Protein AF-A0A8T6SP39-F1 (afdb_monomer)

Radius of gyration: 23.3 Å; Cα contacts (8 Å, |Δi|>4): 227; chains: 1; bounding box: 48×39×62 Å

Mean predicted aligned error: 9.41 Å

Secondary structure (DSSP, 8-state):
---------TTSHHHHHHH-GGGTTS------TTTTBTTTSSB-HHHHHHHHHHHTT-HHHHHHHTS------TT-SS-HHHHHHT---HHHHSS--PPPPTT----S--EEEEEE---SSS-EEEEEEEEETTEEEEEEEEEEPTT--HHHHHHHHHHHHHHHT--SEEEEE-TT-HHHHHHT--

pLDDT: mean 87.12, std 9.25, range [45.38, 98.0]

Structure (mmCIF, N/CA/C/O backbone):
data_AF-A0A8T6SP39-F1
#
_entry.id   AF-A0A8T6SP39-F1
#
loop_
_atom_site.group_PDB
_atom_site.id
_atom_site.type_symbol
_atom_site.label_atom_id
_atom_site.label_alt_id
_atom_site.label_comp_id
_atom_site.label_asym_id
_atom_site.label_entity_id
_atom_site.label_seq_id
_atom_site.pdbx_PDB_ins_code
_atom_site.Cartn_x
_atom_site.Cartn_y
_atom_site.Cartn_z
_atom_site.occupancy
_atom_site.B_iso_or_equiv
_atom_site.auth_seq_id
_atom_site.auth_comp_id
_atom_site.auth_asym_id
_atom_site.auth_atom_id
_atom_site.pdbx_PDB_model_num
ATOM 1 N N . MET A 1 1 ? 1.243 -8.652 -35.398 1.00 71.31 1 MET A N 1
ATOM 2 C CA . MET A 1 1 ? 0.987 -8.065 -34.065 1.00 71.31 1 MET A CA 1
ATOM 3 C C . MET A 1 1 ? 2.328 -7.631 -33.500 1.00 71.31 1 MET A C 1
ATOM 5 O O . MET A 1 1 ? 3.263 -8.408 -33.615 1.00 71.31 1 MET A O 1
ATOM 9 N N . LEU A 1 2 ? 2.443 -6.413 -32.968 1.00 80.94 2 LEU A N 1
ATOM 10 C CA . LEU A 1 2 ? 3.662 -5.923 -32.317 1.00 80.94 2 LEU A CA 1
ATOM 11 C C . LEU A 1 2 ? 3.377 -5.795 -30.822 1.00 80.94 2 LEU A C 1
ATOM 13 O O . LEU A 1 2 ? 2.344 -5.242 -30.449 1.00 80.94 2 LEU A O 1
ATOM 17 N N . ILE A 1 3 ? 4.259 -6.346 -29.991 1.00 81.69 3 ILE A N 1
ATOM 18 C CA . ILE A 1 3 ? 4.124 -6.346 -28.533 1.00 81.69 3 ILE A CA 1
ATOM 19 C C . ILE A 1 3 ? 5.366 -5.670 -27.959 1.00 81.69 3 ILE A C 1
ATOM 21 O O . ILE A 1 3 ? 6.484 -6.050 -28.296 1.00 81.69 3 ILE A O 1
ATOM 25 N N . SER A 1 4 ? 5.165 -4.673 -27.102 1.00 84.06 4 SER A N 1
ATOM 26 C CA . SER A 1 4 ? 6.228 -3.976 -26.380 1.00 84.06 4 SER A CA 1
ATOM 27 C C . SER A 1 4 ? 5.827 -3.874 -24.913 1.00 84.06 4 SER A C 1
ATOM 29 O O . SER A 1 4 ? 4.683 -3.539 -24.608 1.00 84.06 4 SER A O 1
ATOM 31 N N . SER A 1 5 ? 6.744 -4.226 -24.019 1.00 79.19 5 SER A N 1
ATOM 32 C CA . SER A 1 5 ? 6.564 -4.169 -22.570 1.00 79.19 5 SER A CA 1
ATOM 33 C C . SER A 1 5 ? 7.928 -4.031 -21.913 1.00 79.19 5 SER A C 1
ATOM 35 O O . SER A 1 5 ? 8.916 -4.553 -22.432 1.00 79.19 5 SER A O 1
ATOM 37 N N . THR A 1 6 ? 7.979 -3.392 -20.749 1.00 75.69 6 THR A N 1
ATOM 38 C CA . THR A 1 6 ? 9.095 -3.596 -19.826 1.00 75.69 6 THR A CA 1
ATOM 39 C C . THR A 1 6 ? 8.926 -4.958 -19.140 1.00 75.69 6 THR A C 1
ATOM 41 O O . THR A 1 6 ? 7.789 -5.402 -18.923 1.00 75.69 6 THR A O 1
ATOM 44 N N . PRO A 1 7 ? 10.020 -5.682 -18.849 1.00 79.44 7 PRO A N 1
ATOM 45 C CA . PRO A 1 7 ? 9.958 -6.896 -18.046 1.00 79.44 7 PRO A CA 1
ATOM 46 C C . PRO A 1 7 ? 9.339 -6.590 -16.688 1.00 79.44 7 PRO A C 1
ATOM 48 O O . PRO A 1 7 ? 9.772 -5.666 -16.010 1.00 79.44 7 PRO A O 1
ATOM 51 N N . TRP A 1 8 ? 8.326 -7.353 -16.290 1.00 70.75 8 TRP A N 1
ATOM 52 C CA . TRP A 1 8 ? 7.623 -7.116 -15.031 1.00 70.75 8 TRP A CA 1
ATOM 53 C C . TRP A 1 8 ? 7.729 -8.337 -14.121 1.00 70.75 8 TRP A C 1
ATOM 55 O O . TRP A 1 8 ? 8.525 -8.344 -13.191 1.00 70.75 8 TRP A O 1
ATOM 65 N N . ASN A 1 9 ? 7.029 -9.415 -14.464 1.00 73.12 9 ASN A N 1
ATOM 66 C CA . ASN A 1 9 ? 7.041 -10.684 -13.745 1.00 73.12 9 ASN A CA 1
ATOM 67 C C . ASN A 1 9 ? 7.289 -11.863 -14.698 1.00 73.12 9 ASN A C 1
ATOM 69 O O . ASN A 1 9 ? 7.038 -11.788 -15.911 1.00 73.12 9 ASN A O 1
ATOM 73 N N . THR A 1 10 ? 7.802 -12.961 -14.144 1.00 80.81 10 THR A N 1
ATOM 74 C CA . THR A 1 10 ? 8.149 -14.172 -14.908 1.00 80.81 10 THR A CA 1
ATOM 75 C C . THR A 1 10 ? 6.933 -15.043 -15.250 1.00 80.81 10 THR A C 1
ATOM 77 O O . THR A 1 10 ? 6.991 -15.885 -16.143 1.00 80.81 10 THR A O 1
ATOM 80 N N . ASP A 1 11 ? 5.784 -14.804 -14.617 1.00 75.56 11 ASP A N 1
ATOM 81 C CA . ASP A 1 11 ? 4.512 -15.468 -14.916 1.00 75.56 11 ASP A CA 1
ATOM 82 C C . ASP A 1 11 ? 3.675 -14.752 -15.998 1.00 75.56 11 ASP A C 1
ATOM 84 O O . ASP A 1 11 ? 2.590 -15.224 -16.354 1.00 75.56 11 ASP A O 1
ATOM 88 N N . SER A 1 12 ? 4.182 -13.661 -16.591 1.00 81.81 12 SER A N 1
ATOM 89 C CA . SER A 1 12 ? 3.523 -12.973 -17.712 1.00 81.81 12 SER A CA 1
ATOM 90 C C . SER A 1 12 ? 3.579 -13.743 -19.034 1.00 81.81 12 SER A C 1
ATOM 92 O O . SER A 1 12 ? 4.518 -14.477 -19.344 1.00 81.81 12 SER A O 1
ATOM 94 N N . VAL A 1 13 ? 2.595 -13.472 -19.899 1.00 85.06 13 VAL A N 1
ATOM 95 C CA . VAL A 1 13 ? 2.634 -13.891 -21.311 1.00 85.06 13 VAL A CA 1
ATOM 96 C C . VAL A 1 13 ? 3.859 -13.305 -22.022 1.00 85.06 13 VAL A C 1
ATOM 98 O O . VAL A 1 13 ? 4.471 -13.991 -22.831 1.00 85.06 13 VAL A O 1
ATOM 101 N N . PHE A 1 14 ? 4.267 -12.077 -21.689 1.00 86.56 14 PHE A N 1
ATOM 102 C CA . PHE A 1 14 ? 5.445 -11.443 -22.287 1.00 86.56 14 PHE A CA 1
ATOM 103 C C . PHE A 1 14 ? 6.743 -12.200 -21.961 1.00 86.56 14 PHE A C 1
ATOM 105 O O . PHE A 1 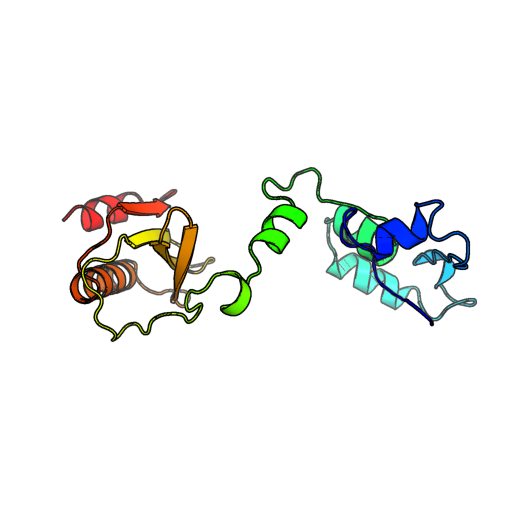14 ? 7.549 -12.439 -22.859 1.00 86.56 14 PHE A O 1
ATOM 112 N N . TYR A 1 15 ? 6.907 -12.669 -20.716 1.00 86.69 15 TYR A N 1
ATOM 113 C CA . TYR A 1 15 ? 8.017 -13.553 -20.346 1.00 86.69 15 TYR A CA 1
ATOM 114 C C . TYR A 1 15 ? 8.008 -14.847 -21.165 1.00 86.69 15 TYR A C 1
ATOM 116 O O . TYR A 1 15 ? 9.038 -15.230 -21.724 1.00 86.69 15 TYR A O 1
ATOM 124 N N . LYS A 1 16 ? 6.840 -15.493 -21.293 1.00 88.88 16 LYS A N 1
ATOM 125 C CA . LYS A 1 16 ? 6.689 -16.727 -22.080 1.00 88.88 16 LYS A CA 1
ATOM 126 C C . LYS A 1 16 ? 7.030 -16.520 -23.553 1.00 88.88 16 LYS A C 1
ATOM 128 O O . LYS A 1 16 ? 7.735 -17.351 -24.110 1.00 88.88 16 LYS A O 1
ATOM 133 N N . ILE A 1 17 ? 6.602 -15.413 -24.159 1.00 88.69 17 ILE A N 1
ATOM 134 C CA . ILE A 1 17 ? 6.934 -15.082 -25.553 1.00 88.69 17 ILE A CA 1
ATOM 135 C C . ILE A 1 17 ? 8.453 -15.022 -25.758 1.00 88.69 17 ILE A C 1
ATOM 137 O O . ILE A 1 17 ? 8.949 -15.499 -26.775 1.00 88.69 17 ILE A O 1
ATOM 141 N N . PHE A 1 18 ? 9.197 -14.477 -24.793 1.00 87.50 18 PHE A N 1
ATOM 142 C CA . PHE A 1 18 ? 10.653 -14.355 -24.891 1.00 87.50 18 PHE A CA 1
ATOM 143 C C . PHE A 1 18 ? 11.424 -15.650 -24.612 1.00 87.50 18 PHE A C 1
ATOM 145 O O . PHE A 1 18 ? 12.496 -15.837 -25.189 1.00 87.50 18 PHE A O 1
ATOM 152 N N . HIS A 1 19 ? 10.902 -16.543 -23.766 1.00 87.81 19 HIS A N 1
ATOM 153 C CA . HIS A 1 19 ? 11.677 -17.675 -23.235 1.00 87.81 19 HIS A CA 1
ATOM 154 C C . HIS A 1 19 ? 11.144 -19.062 -23.607 1.00 87.81 19 HIS A C 1
ATOM 156 O O . HIS A 1 19 ? 11.900 -20.026 -23.552 1.00 87.81 19 HIS A O 1
ATOM 162 N N . SER A 1 20 ? 9.873 -19.193 -23.989 1.00 90.69 20 SER A N 1
ATOM 163 C CA . SER A 1 20 ? 9.268 -20.486 -24.328 1.00 90.69 20 SER A CA 1
ATOM 164 C C . SER A 1 20 ? 9.480 -20.845 -25.802 1.00 90.69 20 SER A C 1
ATOM 166 O O . SER A 1 20 ? 9.488 -19.976 -26.679 1.00 90.69 20 SER A O 1
ATOM 168 N N . GLU A 1 21 ? 9.612 -22.139 -26.092 1.00 90.25 21 GLU A N 1
ATOM 169 C CA . GLU A 1 21 ? 9.662 -22.675 -27.462 1.00 90.25 21 GLU A CA 1
ATOM 170 C C . GLU A 1 21 ? 8.309 -22.570 -28.187 1.00 90.25 21 GLU A C 1
ATOM 172 O O . GLU A 1 21 ? 8.261 -22.517 -29.416 1.00 90.25 21 GLU A O 1
ATOM 177 N N . GLU A 1 22 ? 7.213 -22.454 -27.431 1.00 91.81 22 GLU A N 1
ATOM 178 C CA . GLU A 1 22 ? 5.847 -22.311 -27.956 1.00 91.81 22 GLU A CA 1
ATOM 179 C C . GLU A 1 22 ? 5.639 -21.025 -28.777 1.00 91.81 22 GLU A C 1
ATOM 181 O O . GLU A 1 22 ? 4.683 -20.943 -29.539 1.00 91.81 22 GLU A O 1
ATOM 186 N N . PHE A 1 23 ? 6.528 -20.035 -28.632 1.00 89.81 23 PHE A N 1
ATOM 187 C CA . PHE A 1 23 ? 6.450 -18.720 -29.284 1.00 89.81 23 PHE A CA 1
ATOM 188 C C . PHE A 1 23 ? 7.648 -18.463 -30.210 1.00 89.81 23 PHE A C 1
ATOM 190 O O . PHE A 1 23 ? 8.219 -17.368 -30.234 1.00 89.81 23 PHE A O 1
ATOM 197 N N . THR A 1 24 ? 8.133 -19.494 -30.899 1.00 90.56 24 THR A N 1
ATOM 198 C CA . THR A 1 24 ? 9.267 -19.392 -31.843 1.00 90.56 24 THR A CA 1
ATOM 199 C C . THR A 1 24 ? 8.912 -18.668 -33.143 1.00 90.56 24 THR A C 1
ATOM 201 O O . THR A 1 24 ? 9.801 -18.224 -33.865 1.00 90.56 24 THR A O 1
ATOM 204 N N . ASP A 1 25 ? 7.622 -18.490 -33.417 1.00 92.62 25 ASP A N 1
ATOM 205 C CA . ASP A 1 25 ? 7.078 -17.669 -34.498 1.00 92.62 25 ASP A CA 1
ATOM 206 C C . ASP A 1 25 ? 7.232 -16.156 -34.248 1.00 92.62 25 ASP A C 1
ATOM 208 O O . ASP A 1 25 ? 7.164 -15.361 -35.188 1.00 92.62 25 ASP A O 1
ATOM 212 N N . PHE A 1 26 ? 7.492 -15.741 -33.003 1.00 90.00 26 PHE A N 1
ATOM 213 C CA . PHE A 1 26 ? 7.792 -14.352 -32.666 1.00 90.00 26 PHE A CA 1
ATOM 214 C C . PHE A 1 26 ? 9.276 -14.032 -32.862 1.00 90.00 26 PHE A C 1
ATOM 216 O O . PHE A 1 26 ? 10.154 -14.649 -32.258 1.00 90.00 26 PHE A O 1
ATOM 223 N N . ALA A 1 27 ? 9.556 -12.969 -33.617 1.00 89.88 27 ALA A N 1
ATOM 224 C CA . ALA A 1 27 ? 10.850 -12.303 -33.546 1.00 89.88 27 ALA A CA 1
ATOM 225 C C . ALA A 1 27 ? 10.981 -11.594 -32.188 1.00 89.88 27 ALA A C 1
ATOM 227 O O . ALA A 1 27 ? 10.106 -10.822 -31.791 1.00 89.88 27 ALA A O 1
ATOM 228 N N . ARG A 1 28 ? 12.078 -11.857 -31.478 1.00 90.12 28 ARG A N 1
ATOM 229 C CA . ARG A 1 28 ? 12.351 -11.323 -30.137 1.00 90.12 28 ARG A CA 1
ATOM 230 C C . ARG A 1 28 ? 13.443 -10.267 -30.244 1.00 90.12 28 ARG A C 1
ATOM 232 O O . ARG A 1 28 ? 14.464 -10.503 -30.882 1.00 90.12 28 ARG A O 1
ATOM 239 N N . SER A 1 29 ? 13.229 -9.111 -29.629 1.00 89.06 29 SER A N 1
ATOM 240 C CA . SER A 1 29 ? 14.213 -8.030 -29.581 1.00 89.06 29 SER A CA 1
ATOM 241 C C . SER A 1 29 ? 14.285 -7.486 -28.166 1.00 89.06 29 SER A C 1
ATOM 243 O O . SER A 1 29 ? 13.278 -7.064 -27.604 1.00 89.06 29 SER A O 1
ATOM 245 N N . HIS A 1 30 ? 15.479 -7.532 -27.593 1.00 89.62 30 HIS A N 1
ATOM 246 C CA . HIS A 1 30 ? 15.795 -6.961 -26.295 1.00 89.62 30 HIS A CA 1
ATOM 247 C C . HIS A 1 30 ? 16.665 -5.735 -26.551 1.00 89.62 30 HIS A C 1
ATOM 249 O O . HIS A 1 30 ? 17.689 -5.859 -27.212 1.00 89.62 30 HIS A O 1
ATOM 255 N N . VAL A 1 31 ? 16.197 -4.560 -26.125 1.00 89.75 31 VAL A N 1
ATOM 256 C CA . VAL A 1 31 ? 16.890 -3.285 -26.339 1.00 89.75 31 VAL A CA 1
ATOM 257 C C . VAL A 1 31 ?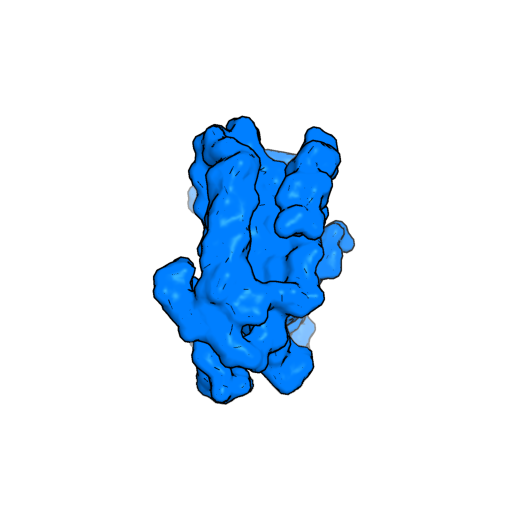 17.098 -2.631 -24.986 1.00 89.75 31 VAL A C 1
ATOM 259 O O . VAL A 1 31 ? 16.142 -2.277 -24.297 1.00 89.75 31 VAL A O 1
ATOM 262 N N . THR A 1 32 ? 18.359 -2.474 -24.616 1.00 93.31 32 THR A N 1
ATOM 263 C CA . THR A 1 32 ? 18.781 -1.847 -23.364 1.00 93.31 32 THR A CA 1
ATOM 264 C C . THR A 1 32 ? 18.961 -0.337 -23.524 1.00 93.31 32 THR A C 1
ATOM 266 O O . THR A 1 32 ? 18.988 0.220 -24.631 1.00 93.31 32 THR A O 1
ATOM 269 N N . TRP A 1 33 ? 19.186 0.352 -22.404 1.00 92.25 33 TRP A N 1
ATOM 270 C CA . TRP A 1 33 ? 19.559 1.765 -22.413 1.00 92.25 33 TRP A CA 1
ATOM 271 C C . TRP A 1 33 ? 20.828 2.042 -23.232 1.00 92.25 33 TRP A C 1
ATOM 273 O O . TRP A 1 33 ? 20.924 3.113 -23.822 1.00 92.25 33 TRP A O 1
ATOM 283 N N . ARG A 1 34 ? 21.782 1.095 -23.307 1.00 94.00 34 ARG A N 1
ATOM 284 C CA . ARG A 1 34 ? 23.043 1.264 -24.058 1.00 94.00 34 ARG A CA 1
ATOM 285 C C . ARG A 1 34 ? 22.800 1.345 -25.557 1.00 94.00 34 ARG A C 1
ATOM 287 O O . ARG A 1 34 ? 23.391 2.188 -26.221 1.00 94.00 34 ARG A O 1
ATOM 294 N N . GLU A 1 35 ? 21.925 0.491 -26.071 1.00 93.00 35 GLU A N 1
ATOM 295 C CA . GLU A 1 35 ? 21.543 0.471 -27.489 1.00 93.00 35 GLU A CA 1
ATOM 296 C C . GLU A 1 35 ? 20.651 1.658 -27.852 1.00 93.00 35 GLU A C 1
ATOM 298 O O . GLU A 1 35 ? 20.632 2.098 -28.997 1.00 93.00 35 GLU A O 1
ATOM 303 N N . SER A 1 36 ? 19.965 2.219 -26.855 1.00 92.75 36 SER A N 1
ATOM 304 C CA . SER A 1 36 ? 19.147 3.419 -27.007 1.00 92.75 36 SER A CA 1
ATOM 305 C C . SER A 1 36 ? 19.963 4.718 -26.998 1.00 92.75 36 SER A C 1
ATOM 307 O O . SER A 1 36 ? 19.379 5.772 -27.237 1.00 92.75 36 SER A O 1
ATOM 309 N N . MET A 1 37 ? 21.275 4.678 -26.723 1.00 96.38 37 MET A N 1
ATOM 310 C CA . MET A 1 37 ? 22.121 5.876 -26.647 1.00 96.38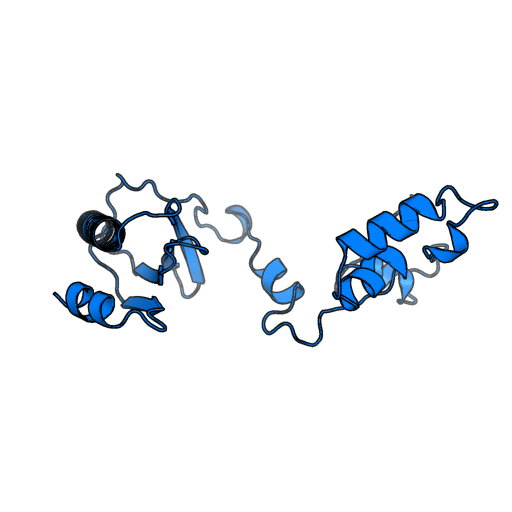 37 MET A CA 1
ATOM 311 C C . MET A 1 37 ? 22.362 6.529 -28.015 1.00 96.38 37 MET A C 1
ATOM 313 O O . MET A 1 37 ? 22.536 5.855 -29.034 1.00 96.38 37 MET A O 1
ATOM 317 N N . GLU A 1 38 ? 22.490 7.855 -28.022 1.00 93.75 38 GLU A N 1
ATOM 318 C CA . GLU A 1 38 ? 22.982 8.601 -29.185 1.00 93.75 38 GLU A CA 1
ATOM 319 C C . GLU A 1 38 ? 24.371 8.102 -29.650 1.00 93.75 38 GLU A C 1
ATOM 321 O O . GLU A 1 38 ? 25.224 7.760 -28.820 1.00 93.75 38 GLU A O 1
ATOM 326 N N . PRO A 1 39 ? 24.648 8.089 -30.970 1.00 91.62 39 PRO A N 1
ATOM 327 C CA . PRO A 1 39 ? 23.800 8.593 -32.061 1.00 91.62 39 PRO A CA 1
ATOM 328 C C . PRO A 1 39 ? 22.775 7.577 -32.597 1.00 91.62 39 PRO A C 1
ATOM 330 O O . PRO A 1 39 ? 22.001 7.913 -33.487 1.00 91.62 39 PRO A O 1
ATOM 333 N N . ASN A 1 40 ? 22.790 6.335 -32.107 1.00 88.69 40 ASN A N 1
ATOM 334 C CA . ASN A 1 40 ? 22.014 5.233 -32.688 1.00 88.69 40 ASN A CA 1
ATOM 335 C C . ASN A 1 40 ? 20.592 5.125 -32.123 1.00 88.69 40 ASN A C 1
ATOM 337 O O . ASN A 1 40 ? 19.737 4.483 -32.730 1.00 88.69 40 ASN A O 1
ATOM 341 N N . GLY A 1 41 ? 20.335 5.766 -30.985 1.00 89.81 41 GLY A N 1
ATOM 342 C CA . GLY A 1 41 ? 19.019 5.863 -30.378 1.00 89.81 41 GLY A CA 1
ATOM 343 C C . GLY A 1 41 ? 18.748 7.249 -29.781 1.00 89.81 41 GLY A C 1
ATOM 344 O O . GLY A 1 41 ? 19.589 8.145 -29.867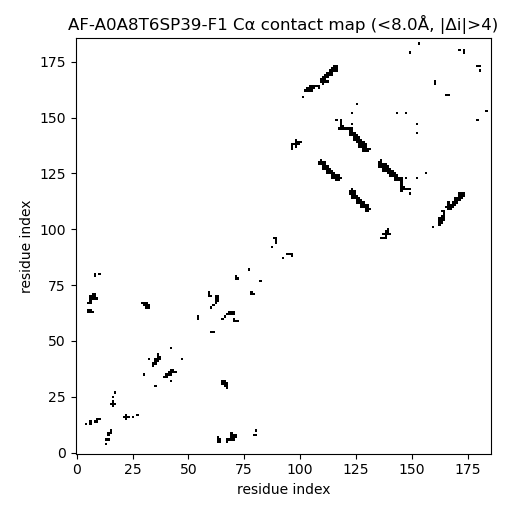 1.00 89.81 41 GLY A O 1
ATOM 345 N N . PRO A 1 42 ? 17.550 7.443 -29.204 1.00 93.44 42 PRO A N 1
ATOM 346 C CA . PRO A 1 42 ? 17.064 8.749 -28.761 1.00 93.44 42 PRO A CA 1
ATOM 347 C C . PRO A 1 42 ? 17.559 9.181 -27.368 1.00 93.44 42 PRO A C 1
ATOM 349 O O . PRO A 1 42 ? 17.190 10.260 -26.909 1.00 93.44 42 PRO A O 1
ATOM 352 N N . LEU A 1 43 ? 18.316 8.341 -26.653 1.00 93.62 43 LEU A N 1
ATOM 353 C CA . LEU A 1 43 ? 18.737 8.603 -25.277 1.00 93.62 43 LEU A CA 1
ATOM 354 C C . LEU A 1 43 ? 20.061 9.374 -25.241 1.00 93.62 43 LEU A C 1
ATOM 356 O O . LEU A 1 43 ? 21.125 8.845 -25.566 1.00 93.62 43 LEU A O 1
ATOM 360 N N . ASP A 1 44 ? 20.010 10.618 -24.775 1.00 95.62 44 ASP A N 1
ATOM 361 C CA . ASP A 1 44 ? 21.201 11.429 -24.541 1.00 95.62 44 ASP A CA 1
ATOM 362 C C . ASP A 1 44 ? 21.791 11.210 -23.132 1.00 95.62 44 ASP A C 1
ATOM 364 O O . ASP A 1 44 ? 21.130 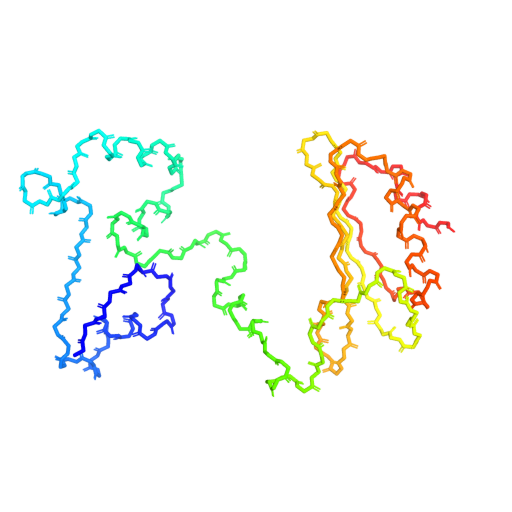10.747 -22.192 1.00 95.62 44 ASP A O 1
ATOM 368 N N . LYS A 1 45 ? 23.065 11.588 -22.957 1.00 94.31 45 LYS A N 1
ATOM 369 C CA . LYS A 1 45 ? 23.785 11.436 -21.678 1.00 94.31 45 LYS A CA 1
ATOM 370 C C . LYS A 1 45 ? 23.154 12.232 -20.532 1.00 94.31 45 LYS A C 1
ATOM 372 O O . LYS A 1 45 ? 23.138 11.751 -19.401 1.00 94.31 45 LYS A O 1
ATOM 377 N N . GLY A 1 46 ? 22.633 13.426 -20.804 1.00 95.88 46 GLY A N 1
ATOM 378 C CA . GLY A 1 46 ? 22.013 14.275 -19.790 1.00 95.88 46 GLY A CA 1
ATOM 379 C C . GLY A 1 46 ? 20.698 13.690 -19.276 1.00 95.88 46 GLY A C 1
ATOM 380 O O . GLY A 1 46 ? 20.433 13.721 -18.072 1.00 95.88 46 GLY A O 1
ATOM 381 N N . THR A 1 47 ? 19.888 13.105 -20.159 1.00 92.81 47 THR A N 1
ATOM 382 C CA . THR A 1 47 ? 18.678 12.366 -19.770 1.00 92.81 47 THR A CA 1
ATOM 383 C C . THR A 1 47 ? 19.023 11.109 -18.977 1.00 92.81 47 THR A C 1
ATOM 385 O O . THR A 1 47 ? 18.437 10.889 -17.915 1.00 92.81 47 THR A O 1
ATOM 388 N N . LEU A 1 48 ? 20.033 10.340 -19.397 1.00 93.50 48 LEU A N 1
ATOM 389 C CA . LEU A 1 48 ? 20.508 9.173 -18.645 1.00 93.50 48 LEU A CA 1
ATOM 390 C C . LEU A 1 48 ? 20.934 9.539 -17.211 1.00 93.50 48 LEU A C 1
ATOM 392 O O . LEU A 1 48 ? 20.580 8.842 -16.260 1.00 93.50 48 LEU A O 1
ATOM 396 N N . GLU A 1 49 ? 21.663 10.640 -17.029 1.00 94.12 49 GLU A N 1
ATOM 397 C CA . GLU A 1 49 ? 22.071 11.116 -15.700 1.00 94.12 49 GLU A CA 1
ATOM 398 C C . GLU A 1 49 ? 20.881 11.527 -14.826 1.00 94.12 49 GLU A C 1
ATOM 400 O O . GLU A 1 49 ? 20.883 11.269 -13.619 1.00 94.12 49 GLU A O 1
ATOM 405 N N . LYS A 1 50 ? 19.846 12.139 -15.414 1.00 93.75 50 LYS A N 1
ATOM 406 C CA . LYS A 1 50 ? 18.600 12.445 -14.694 1.00 93.75 50 LYS A CA 1
ATOM 407 C C . LYS A 1 50 ? 17.906 11.167 -14.237 1.00 93.75 50 LYS A C 1
ATOM 409 O O . LYS A 1 50 ? 17.508 11.100 -13.078 1.00 93.75 50 LYS A O 1
ATOM 414 N N . ILE A 1 51 ? 17.816 10.156 -15.102 1.00 91.12 51 ILE A N 1
ATOM 415 C CA . ILE A 1 51 ? 17.215 8.860 -14.757 1.00 91.12 51 ILE A CA 1
ATOM 416 C C . ILE A 1 51 ? 18.006 8.185 -13.630 1.00 91.12 51 ILE A C 1
ATOM 418 O O . ILE A 1 51 ? 17.410 7.749 -12.648 1.00 91.12 51 ILE A O 1
ATOM 422 N N . ARG A 1 52 ? 19.346 8.186 -13.695 1.00 90.12 52 ARG A N 1
ATOM 423 C CA . ARG A 1 52 ? 20.206 7.675 -12.607 1.00 90.12 52 ARG A CA 1
ATOM 424 C C . ARG A 1 52 ? 19.905 8.350 -11.271 1.00 90.12 52 ARG A C 1
ATOM 426 O O . ARG A 1 52 ? 19.745 7.672 -10.265 1.00 90.12 52 ARG A O 1
ATOM 433 N N . LYS A 1 53 ? 19.780 9.680 -11.261 1.00 91.19 53 LYS A N 1
ATOM 434 C CA . LYS A 1 53 ? 19.428 10.433 -10.046 1.00 91.19 53 LYS A CA 1
ATOM 435 C C . LYS A 1 53 ? 18.019 10.109 -9.545 1.00 91.19 53 LYS A C 1
ATOM 437 O O . LYS A 1 53 ? 17.818 10.051 -8.339 1.00 91.19 53 LYS A O 1
ATOM 442 N N . GLN A 1 54 ? 17.059 9.909 -10.449 1.00 88.38 54 GLN A N 1
ATOM 443 C CA . GLN A 1 54 ? 15.676 9.572 -10.099 1.00 88.38 54 GLN A CA 1
ATOM 444 C C . GLN A 1 54 ? 15.538 8.168 -9.510 1.00 88.38 54 GLN A C 1
ATOM 446 O O . GLN A 1 54 ? 14.746 7.977 -8.593 1.00 88.38 54 GLN A O 1
ATOM 451 N N . PHE A 1 55 ? 16.273 7.188 -10.037 1.00 86.44 55 PHE A N 1
ATOM 452 C CA . PHE A 1 55 ? 16.224 5.815 -9.527 1.00 86.44 55 PHE A CA 1
ATOM 453 C C . PHE A 1 55 ? 17.030 5.649 -8.236 1.00 86.44 55 PHE A C 1
ATOM 455 O O . PHE A 1 55 ? 16.773 4.719 -7.477 1.00 86.44 55 PHE A O 1
ATOM 462 N N . GLY A 1 56 ? 17.942 6.580 -7.946 1.00 82.81 56 GLY A N 1
ATOM 463 C CA . GLY A 1 56 ? 18.703 6.585 -6.704 1.00 82.81 56 GLY A CA 1
ATOM 464 C C . GLY A 1 56 ? 19.555 5.323 -6.572 1.00 82.81 56 GLY A C 1
ATOM 465 O O . GLY A 1 56 ? 20.240 4.933 -7.515 1.00 82.81 56 GLY A O 1
ATOM 466 N N . GLU A 1 57 ? 19.510 4.697 -5.397 1.00 77.44 57 GLU A N 1
ATOM 467 C CA . GLU A 1 57 ? 20.282 3.490 -5.080 1.00 77.44 57 GLU A CA 1
ATOM 468 C C . GLU A 1 57 ? 19.527 2.180 -5.355 1.00 77.44 57 GLU A C 1
ATOM 470 O O . GLU A 1 57 ? 20.011 1.137 -4.942 1.00 77.44 57 GLU A O 1
ATOM 475 N N . ASP A 1 58 ? 18.371 2.201 -6.034 1.00 82.06 58 ASP A N 1
ATOM 476 C CA . ASP A 1 58 ? 17.566 1.003 -6.331 1.00 82.06 58 ASP A CA 1
ATOM 477 C C . ASP A 1 58 ? 18.127 0.237 -7.552 1.00 82.06 58 ASP A C 1
ATOM 479 O O . ASP A 1 58 ? 17.839 0.594 -8.707 1.00 82.06 58 ASP A O 1
ATOM 483 N N . PRO A 1 59 ? 18.932 -0.829 -7.353 1.00 82.88 59 PRO A N 1
ATOM 484 C CA . PRO A 1 59 ? 19.617 -1.499 -8.452 1.00 82.88 59 PRO A CA 1
ATOM 485 C C . PRO A 1 59 ? 18.648 -2.389 -9.237 1.00 82.88 59 PRO A C 1
ATOM 487 O O . PRO A 1 59 ? 18.828 -2.601 -10.437 1.00 82.88 59 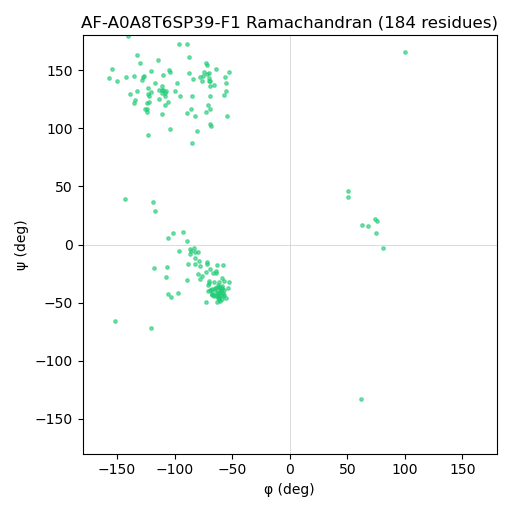PRO A O 1
ATOM 490 N N . TRP A 1 60 ? 17.594 -2.881 -8.581 1.00 80.75 60 TRP A N 1
ATOM 491 C CA . TRP A 1 60 ? 16.581 -3.742 -9.183 1.00 80.75 60 TRP A CA 1
ATOM 492 C C . TRP A 1 60 ? 15.702 -2.966 -10.151 1.00 80.75 60 TRP A C 1
ATOM 494 O O . TRP A 1 60 ? 15.416 -3.443 -11.251 1.00 80.75 60 TRP A O 1
ATOM 504 N N . ARG A 1 61 ? 15.333 -1.733 -9.797 1.00 83.31 61 ARG A N 1
ATOM 505 C CA . ARG A 1 61 ? 14.631 -0.832 -10.711 1.00 83.31 61 ARG A CA 1
ATOM 506 C C . ARG A 1 61 ? 15.493 -0.445 -11.903 1.00 83.31 61 ARG A C 1
ATOM 508 O O . ARG A 1 61 ? 14.984 -0.429 -13.018 1.00 83.31 61 ARG A O 1
ATOM 515 N N . TRP A 1 62 ? 16.792 -0.204 -11.714 1.00 87.75 62 TRP A N 1
ATOM 516 C CA . TRP A 1 62 ? 17.698 0.012 -12.847 1.00 87.75 62 TRP A CA 1
ATOM 517 C C . TRP A 1 62 ? 17.742 -1.206 -13.780 1.00 87.75 62 TRP A C 1
ATOM 519 O O . TRP A 1 62 ? 17.577 -1.071 -14.991 1.00 87.75 62 TRP A O 1
ATOM 529 N N . LYS A 1 63 ? 17.912 -2.403 -13.215 1.00 88.38 63 LYS A N 1
ATOM 530 C CA . LYS A 1 63 ? 17.958 -3.666 -13.960 1.00 88.38 63 LYS A CA 1
ATOM 531 C C . LYS A 1 63 ? 16.667 -3.912 -14.756 1.00 88.38 63 LYS A C 1
ATOM 533 O O . LYS A 1 63 ? 16.711 -4.263 -15.931 1.00 88.38 63 LYS A O 1
ATOM 538 N N . ARG A 1 64 ? 15.512 -3.633 -14.155 1.00 86.56 64 ARG A N 1
ATOM 539 C CA . ARG A 1 64 ? 14.214 -3.817 -14.809 1.00 86.56 64 ARG A CA 1
ATOM 540 C C . ARG A 1 64 ? 13.924 -2.787 -15.898 1.00 86.56 64 ARG A C 1
ATOM 542 O O . ARG A 1 64 ? 13.541 -3.152 -17.003 1.00 86.56 64 ARG A O 1
ATOM 549 N N . GLU A 1 65 ? 14.104 -1.505 -15.594 1.00 87.38 65 GLU A N 1
ATOM 550 C CA . GLU A 1 65 ? 13.657 -0.420 -16.476 1.00 87.38 65 GLU A CA 1
ATOM 551 C C . GLU A 1 65 ? 14.725 -0.006 -17.505 1.00 87.38 65 GLU A C 1
ATOM 553 O O . GLU A 1 65 ? 14.377 0.428 -18.599 1.00 87.38 65 GLU A O 1
ATOM 558 N N . MET A 1 66 ? 16.022 -0.131 -17.183 1.00 91.50 66 MET A N 1
ATOM 559 C CA . MET A 1 66 ? 17.121 0.317 -18.058 1.00 91.50 66 MET A CA 1
ATOM 560 C C . MET A 1 66 ? 17.842 -0.836 -18.747 1.00 91.50 66 MET A C 1
ATOM 562 O O . MET A 1 66 ? 18.177 -0.732 -19.927 1.00 91.50 66 MET A O 1
ATOM 566 N N . GLU A 1 67 ? 18.116 -1.923 -18.026 1.00 91.00 67 GLU A N 1
ATOM 567 C CA . GLU A 1 67 ? 18.708 -3.134 -18.619 1.00 91.00 67 GLU A CA 1
ATOM 568 C C . GLU A 1 67 ? 17.640 -4.019 -19.282 1.00 91.00 67 GLU A C 1
ATOM 570 O O . GLU A 1 67 ? 17.973 -4.982 -19.965 1.00 91.00 67 GLU A O 1
ATOM 575 N N . ALA A 1 68 ? 16.356 -3.672 -19.126 1.00 88.50 68 ALA A N 1
ATOM 576 C CA . ALA A 1 68 ? 15.231 -4.437 -19.648 1.00 88.50 68 ALA A CA 1
ATOM 577 C C . ALA A 1 68 ? 15.324 -5.927 -19.268 1.00 88.50 68 ALA A C 1
ATOM 579 O O . ALA A 1 68 ? 14.997 -6.803 -20.067 1.00 88.50 68 ALA A O 1
ATOM 580 N N . GLU A 1 69 ? 15.724 -6.231 -18.031 1.00 86.88 69 GLU A N 1
ATOM 581 C CA . GLU A 1 69 ? 15.776 -7.598 -17.508 1.00 86.88 69 GLU A CA 1
ATOM 582 C C . GLU A 1 69 ? 14.618 -7.902 -16.547 1.00 86.88 69 GLU A C 1
ATOM 584 O O . GLU A 1 69 ? 14.160 -7.042 -15.795 1.00 86.88 69 GLU A O 1
ATOM 589 N N . TRP A 1 70 ? 14.160 -9.159 -16.517 1.00 82.50 70 TRP A N 1
ATOM 590 C CA . TRP A 1 70 ? 13.241 -9.621 -15.475 1.00 82.50 70 TRP A CA 1
ATOM 591 C C . TRP A 1 70 ? 13.987 -9.676 -14.143 1.00 82.50 70 TRP A C 1
ATOM 593 O O . TRP A 1 70 ? 14.786 -10.575 -13.890 1.00 82.50 70 TRP A O 1
ATOM 603 N N . ALA A 1 71 ? 13.723 -8.682 -13.308 1.00 74.19 71 ALA A N 1
ATOM 604 C CA . ALA A 1 71 ? 14.281 -8.541 -11.978 1.00 74.19 71 ALA A CA 1
ATOM 605 C C . ALA A 1 71 ? 13.127 -8.451 -10.978 1.00 74.19 71 ALA A C 1
ATOM 607 O O . ALA A 1 71 ? 12.560 -7.375 -10.760 1.00 74.19 71 ALA A O 1
ATOM 608 N N . GLU A 1 72 ? 12.756 -9.601 -10.411 1.00 66.56 72 GLU A N 1
ATOM 609 C CA . GLU A 1 72 ? 11.953 -9.618 -9.190 1.00 66.56 72 GLU A CA 1
ATOM 610 C C . GLU A 1 72 ? 12.835 -9.136 -8.034 1.00 66.56 72 GLU A C 1
ATOM 612 O O . GLU A 1 72 ? 14.026 -9.442 -7.984 1.00 66.56 72 GLU A O 1
ATOM 617 N N . ASP A 1 73 ? 12.266 -8.338 -7.132 1.00 66.69 73 ASP A N 1
ATOM 618 C CA . ASP A 1 73 ? 12.978 -7.915 -5.930 1.00 66.69 73 ASP A CA 1
ATOM 619 C C . ASP A 1 73 ? 13.157 -9.142 -5.029 1.00 66.69 73 ASP A C 1
ATOM 621 O O . ASP A 1 73 ? 12.215 -9.577 -4.367 1.00 66.69 73 ASP A O 1
ATOM 625 N N . GLU A 1 74 ? 14.359 -9.724 -5.031 1.00 64.38 74 GLU A N 1
ATOM 626 C CA . GLU A 1 74 ? 14.698 -10.917 -4.242 1.00 64.38 74 GLU A CA 1
ATOM 627 C C . GLU A 1 74 ? 14.477 -10.710 -2.734 1.00 64.38 74 GLU A C 1
ATOM 629 O O . GLU A 1 74 ? 14.390 -11.678 -1.978 1.00 64.38 74 GLU A O 1
ATOM 634 N N . THR A 1 75 ? 14.367 -9.454 -2.286 1.00 66.25 75 THR A N 1
ATOM 635 C CA . THR A 1 75 ? 14.118 -9.094 -0.886 1.00 66.25 75 THR A CA 1
ATOM 636 C C . THR A 1 75 ? 12.645 -8.824 -0.573 1.00 66.25 75 THR A C 1
ATOM 638 O O . THR A 1 75 ? 12.288 -8.657 0.597 1.00 66.25 75 THR A O 1
ATOM 641 N N . ALA A 1 76 ? 11.761 -8.825 -1.574 1.00 70.81 76 ALA A N 1
ATOM 642 C CA . ALA A 1 76 ? 10.341 -8.604 -1.350 1.00 70.81 76 ALA A CA 1
ATOM 643 C C . ALA A 1 76 ? 9.697 -9.807 -0.645 1.00 70.81 76 ALA A C 1
ATOM 645 O O . ALA A 1 76 ? 9.643 -10.918 -1.169 1.00 70.81 76 ALA A O 1
ATOM 646 N N . TRP A 1 77 ? 9.131 -9.569 0.542 1.00 75.50 77 TRP A N 1
ATOM 647 C CA . TRP A 1 77 ? 8.409 -10.601 1.294 1.00 75.50 77 TRP A CA 1
ATOM 648 C C . TRP A 1 77 ? 7.121 -11.066 0.589 1.00 75.50 77 TRP A C 1
ATOM 650 O O . TRP A 1 77 ? 6.739 -12.232 0.683 1.00 75.50 77 TRP A O 1
ATOM 660 N N . LEU A 1 78 ? 6.459 -10.162 -0.141 1.00 80.31 78 LEU A N 1
ATOM 661 C CA . LEU A 1 78 ? 5.293 -10.462 -0.971 1.00 80.31 78 LEU A CA 1
ATOM 662 C C . LEU A 1 78 ? 5.679 -10.330 -2.441 1.00 80.31 78 LEU A C 1
ATOM 664 O O . LEU A 1 78 ? 5.925 -9.223 -2.922 1.00 80.31 78 LEU A O 1
ATOM 668 N N . SER A 1 79 ? 5.698 -11.454 -3.161 1.00 80.25 79 SER A N 1
ATOM 669 C CA . SER A 1 79 ? 5.969 -11.427 -4.596 1.00 80.25 79 SER A CA 1
ATOM 670 C C . SER A 1 79 ? 4.873 -10.666 -5.343 1.00 80.25 79 SER A C 1
ATOM 672 O O . SER A 1 79 ? 3.694 -10.663 -4.968 1.00 80.25 79 SER A O 1
ATOM 674 N N . GLN A 1 80 ? 5.247 -10.066 -6.468 1.00 77.00 80 GLN A N 1
ATOM 675 C CA . GLN A 1 80 ? 4.301 -9.360 -7.328 1.00 77.00 80 GLN A CA 1
ATOM 676 C C . GLN A 1 80 ? 3.184 -10.286 -7.824 1.00 77.00 80 GLN A C 1
ATOM 678 O O . GLN A 1 80 ? 2.021 -9.894 -7.840 1.00 77.00 80 GLN A O 1
ATOM 683 N N . SER A 1 81 ? 3.509 -11.542 -8.142 1.00 79.69 81 SER A N 1
ATOM 684 C CA . SER A 1 81 ? 2.531 -12.549 -8.568 1.00 79.69 81 SER A CA 1
ATOM 685 C C . SER A 1 81 ? 1.486 -12.865 -7.491 1.00 79.69 81 SER A C 1
ATOM 687 O O . SER A 1 81 ? 0.316 -13.082 -7.815 1.00 79.69 81 SER A O 1
ATOM 689 N N . LEU A 1 82 ? 1.860 -12.846 -6.205 1.00 82.69 82 LEU A N 1
ATOM 690 C CA . LEU A 1 82 ? 0.903 -12.978 -5.102 1.00 82.69 82 LEU A CA 1
ATOM 691 C C . LEU A 1 82 ? -0.024 -11.762 -5.022 1.00 82.69 82 LEU A C 1
ATOM 693 O O . LEU A 1 82 ? -1.235 -11.937 -4.903 1.00 82.69 82 LEU A O 1
ATOM 697 N N . ILE A 1 83 ? 0.515 -10.548 -5.161 1.00 83.38 83 ILE A N 1
ATOM 698 C CA . ILE A 1 83 ? -0.280 -9.309 -5.166 1.00 83.38 83 ILE A CA 1
ATOM 699 C C . ILE A 1 83 ? -1.266 -9.309 -6.341 1.00 83.38 83 ILE A C 1
ATOM 701 O O . ILE A 1 83 ? -2.451 -9.033 -6.155 1.00 83.38 83 ILE A O 1
ATOM 705 N N . THR A 1 84 ? -0.817 -9.677 -7.543 1.00 81.31 84 THR A N 1
ATOM 706 C CA . THR A 1 84 ? -1.668 -9.726 -8.740 1.00 81.31 84 THR A CA 1
ATOM 707 C C . THR A 1 84 ? -2.813 -10.726 -8.594 1.00 81.31 84 THR A C 1
ATOM 709 O O . THR A 1 84 ? -3.923 -10.434 -9.030 1.00 81.31 84 THR A O 1
ATOM 712 N N . LYS A 1 85 ? -2.598 -11.870 -7.933 1.00 81.94 85 LYS A N 1
ATOM 713 C CA . LYS A 1 85 ? -3.670 -12.847 -7.657 1.00 81.94 85 LYS A CA 1
ATOM 714 C C . LYS A 1 85 ? -4.762 -12.307 -6.732 1.00 81.94 85 LYS A C 1
ATOM 716 O O . LYS A 1 85 ? -5.878 -12.821 -6.763 1.00 81.94 85 LYS A O 1
ATOM 721 N N . CYS A 1 86 ? -4.458 -11.292 -5.927 1.00 81.81 86 CYS A N 1
ATOM 722 C CA . CYS A 1 86 ? -5.437 -10.620 -5.077 1.00 81.81 86 CYS A CA 1
ATOM 723 C C . CYS A 1 86 ? -6.247 -9.553 -5.830 1.00 81.81 86 CYS A C 1
ATOM 725 O O . CYS A 1 86 ? -7.253 -9.078 -5.304 1.00 81.81 86 CYS A O 1
ATOM 727 N N . ILE A 1 87 ? -5.849 -9.182 -7.054 1.00 82.06 87 ILE A N 1
ATOM 728 C CA . ILE A 1 87 ? -6.640 -8.288 -7.901 1.00 82.06 87 ILE A CA 1
ATOM 729 C C . ILE A 1 87 ? -7.843 -9.073 -8.408 1.00 82.06 87 ILE A C 1
ATOM 731 O O . ILE A 1 87 ? -7.720 -10.023 -9.180 1.00 82.06 87 ILE A O 1
ATOM 735 N N . ALA A 1 88 ? -9.022 -8.658 -7.971 1.00 77.50 88 ALA A N 1
ATOM 736 C CA . ALA A 1 88 ? -10.259 -9.334 -8.290 1.00 77.50 88 ALA A CA 1
ATOM 737 C C . ALA A 1 88 ? -11.334 -8.354 -8.750 1.00 77.50 88 ALA A C 1
ATOM 739 O O . ALA A 1 88 ? -11.263 -7.148 -8.532 1.00 77.50 88 ALA A O 1
ATOM 740 N N . THR A 1 89 ? -12.352 -8.915 -9.389 1.00 81.81 89 THR A N 1
ATOM 741 C CA . THR A 1 89 ? -13.591 -8.228 -9.748 1.00 81.81 89 THR A CA 1
ATOM 742 C C . THR A 1 89 ? -14.756 -8.843 -8.984 1.00 81.81 89 THR A C 1
ATOM 744 O O . THR A 1 89 ? -14.702 -10.014 -8.585 1.00 81.81 89 THR A O 1
ATOM 747 N N . GLU A 1 90 ? -15.850 -8.097 -8.852 1.00 83.12 90 GLU A N 1
ATOM 748 C CA . GLU A 1 90 ? -17.098 -8.621 -8.282 1.00 83.12 90 GLU A CA 1
ATOM 749 C C . GLU A 1 90 ? -17.550 -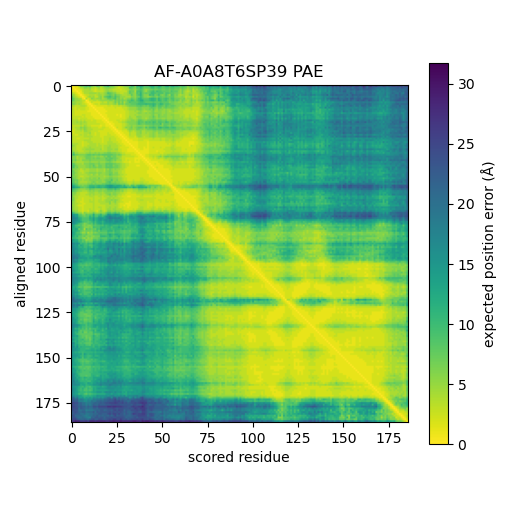9.889 -9.015 1.00 83.12 90 GLU A C 1
ATOM 751 O O . GLU A 1 90 ? -17.944 -10.867 -8.391 1.00 83.12 90 GLU A O 1
ATOM 756 N N . LYS A 1 91 ? -17.370 -9.944 -10.342 1.00 81.88 91 LYS A N 1
ATOM 757 C CA . LYS A 1 91 ? -17.682 -11.125 -11.158 1.00 81.88 91 LYS A CA 1
ATOM 758 C C . LYS A 1 91 ? -16.874 -12.362 -10.755 1.00 81.88 91 LYS A C 1
ATOM 760 O O . LYS A 1 91 ? -17.400 -13.470 -10.781 1.00 81.88 91 LYS A O 1
ATOM 765 N N . THR A 1 92 ? -15.598 -12.194 -10.416 1.00 81.81 92 THR A N 1
ATOM 766 C CA . THR A 1 92 ? -14.719 -13.314 -10.034 1.00 81.81 92 THR A CA 1
ATOM 767 C C . THR A 1 92 ? -14.922 -13.776 -8.593 1.00 81.81 92 THR A C 1
ATOM 769 O O . THR A 1 92 ? -14.621 -14.928 -8.284 1.00 81.81 92 THR A O 1
ATOM 772 N N . LEU A 1 93 ? -15.414 -12.904 -7.708 1.00 81.25 93 LEU A N 1
ATOM 773 C CA . LEU A 1 93 ? -15.569 -13.215 -6.284 1.00 81.25 93 LEU A CA 1
ATOM 774 C C . LEU A 1 93 ? -17.015 -13.441 -5.846 1.00 81.25 93 LEU A C 1
ATOM 776 O O . LEU A 1 93 ? -17.216 -14.099 -4.829 1.00 81.25 93 LEU A O 1
ATOM 780 N N . GLY A 1 94 ? -17.992 -12.965 -6.620 1.00 81.12 94 GLY A N 1
ATOM 781 C CA . GLY A 1 94 ? -19.414 -13.001 -6.277 1.00 81.12 94 GLY A CA 1
ATOM 782 C C . GLY A 1 94 ? -19.782 -12.089 -5.105 1.00 81.12 94 GLY A C 1
ATOM 783 O O . GLY A 1 94 ? -20.837 -12.275 -4.514 1.00 81.12 94 GLY A O 1
ATOM 784 N N . GLU A 1 95 ? -18.905 -11.151 -4.752 1.00 81.88 95 GLU A N 1
ATOM 785 C CA . GLU A 1 95 ? -19.023 -10.265 -3.594 1.00 81.88 95 GLU A CA 1
ATOM 786 C C . GLU A 1 95 ? -18.665 -8.835 -4.035 1.00 81.88 95 GLU A C 1
ATOM 788 O O . GLU A 1 95 ? -17.796 -8.650 -4.894 1.00 81.88 95 GLU A O 1
ATOM 793 N N . GLU A 1 96 ? -19.330 -7.835 -3.455 1.00 81.31 96 GLU A N 1
ATOM 794 C CA . GLU A 1 96 ? -19.086 -6.414 -3.732 1.00 81.31 96 GLU A CA 1
ATOM 795 C C . GLU A 1 96 ? -17.683 -6.003 -3.267 1.00 81.31 96 GLU A C 1
ATOM 797 O O . GLU A 1 96 ? -17.255 -6.380 -2.173 1.00 81.31 96 GLU A O 1
ATOM 802 N N . LEU A 1 97 ? -16.969 -5.214 -4.074 1.00 84.31 97 LEU A N 1
ATOM 803 C CA . LEU A 1 97 ? -15.603 -4.749 -3.769 1.00 84.31 97 LEU A CA 1
ATOM 804 C C . LEU A 1 97 ? -15.536 -3.273 -3.366 1.00 84.31 97 LEU A C 1
ATOM 806 O O . LEU A 1 97 ? -14.448 -2.722 -3.199 1.00 84.31 97 LEU A O 1
ATOM 810 N N . GLN A 1 98 ? -16.689 -2.622 -3.221 1.00 87.25 98 GLN A N 1
ATOM 811 C CA . GLN A 1 98 ? -16.753 -1.222 -2.834 1.00 87.25 98 GLN A CA 1
ATOM 812 C C . GLN A 1 98 ? -16.319 -1.025 -1.384 1.00 87.25 98 GLN A C 1
ATOM 814 O O . GLN A 1 98 ? -16.663 -1.797 -0.483 1.00 87.25 98 GLN A O 1
ATOM 819 N N . LEU A 1 99 ? -15.579 0.062 -1.170 1.00 93.88 99 LEU A N 1
ATOM 820 C CA . LEU A 1 99 ? -15.282 0.540 0.168 1.00 93.88 99 LEU A CA 1
ATOM 821 C C . LEU A 1 99 ? -16.561 1.075 0.804 1.00 93.88 99 LEU A C 1
ATOM 823 O O . LEU A 1 99 ? -17.324 1.825 0.194 1.00 93.88 99 LEU A O 1
ATOM 827 N N . TRP A 1 100 ? -16.764 0.718 2.059 1.00 95.38 100 TRP A N 1
ATOM 828 C CA . TRP A 1 100 ? -17.859 1.213 2.862 1.00 95.38 100 TRP A CA 1
ATOM 829 C C . TRP A 1 100 ? -17.585 2.641 3.319 1.00 95.38 100 TRP A C 1
ATOM 831 O O . TRP A 1 100 ? -16.464 3.021 3.685 1.00 95.38 100 TRP A O 1
ATOM 841 N N . ASN A 1 101 ? -18.647 3.440 3.295 1.00 94.94 101 ASN A N 1
ATOM 842 C CA . ASN A 1 101 ? -18.609 4.815 3.757 1.00 94.94 101 ASN A CA 1
ATOM 843 C C . ASN A 1 101 ? -18.452 4.846 5.283 1.00 94.94 101 ASN A C 1
ATOM 845 O O . ASN A 1 101 ? -19.058 4.055 5.989 1.00 94.94 101 ASN A O 1
ATOM 849 N N . PHE A 1 102 ? -17.696 5.802 5.812 1.00 94.62 102 PHE A N 1
ATOM 850 C CA . PHE A 1 102 ? -17.560 6.000 7.256 1.00 94.62 102 PHE A CA 1
ATOM 851 C C . PHE A 1 102 ? -18.911 6.125 7.997 1.00 94.62 102 PHE A C 1
ATOM 853 O O . PHE A 1 102 ? -19.026 5.714 9.151 1.00 94.62 102 PHE A O 1
ATOM 860 N N . GLU A 1 103 ? -19.934 6.683 7.345 1.00 94.94 103 GLU A N 1
ATOM 861 C CA . GLU A 1 103 ? -21.277 6.887 7.906 1.00 94.94 103 GLU A CA 1
ATOM 862 C C . GLU A 1 103 ? -22.211 5.671 7.766 1.00 94.94 103 GLU A C 1
ATOM 864 O O . GLU A 1 103 ? -23.328 5.700 8.284 1.00 94.94 103 GLU A O 1
ATOM 869 N N . SER A 1 104 ? -21.807 4.604 7.068 1.00 95.06 104 SER A N 1
ATOM 870 C CA . SER A 1 104 ? -22.658 3.419 6.926 1.00 95.06 104 SER A CA 1
ATOM 871 C C . SER A 1 104 ? -22.740 2.618 8.228 1.00 95.06 104 SER A C 1
ATOM 873 O O . SER A 1 104 ? -21.861 2.686 9.088 1.00 95.06 104 SER A O 1
ATOM 875 N N . ILE A 1 105 ? -23.817 1.843 8.372 1.00 94.38 105 ILE A N 1
ATOM 876 C CA . ILE A 1 105 ? -24.056 0.977 9.530 1.00 94.38 105 ILE A CA 1
ATOM 877 C C . ILE A 1 105 ? -23.996 -0.470 9.058 1.00 94.38 105 ILE A C 1
ATOM 879 O O . ILE A 1 105 ? -24.746 -0.866 8.165 1.00 94.38 105 ILE A O 1
ATOM 883 N N . HIS A 1 106 ? -23.144 -1.262 9.701 1.00 92.88 106 HIS A N 1
ATOM 884 C CA . HIS A 1 106 ? -22.967 -2.684 9.416 1.00 92.88 106 HIS A CA 1
ATOM 885 C C . HIS A 1 106 ? -23.100 -3.474 10.717 1.00 92.88 106 HIS A C 1
ATOM 887 O O . HIS A 1 106 ? -22.696 -3.005 11.777 1.00 92.88 106 HIS A O 1
ATOM 893 N N . LYS A 1 107 ? -23.730 -4.651 10.670 1.00 89.75 107 LYS A N 1
ATOM 894 C CA . LYS A 1 107 ? -23.914 -5.521 11.841 1.00 89.75 107 LYS A CA 1
ATOM 895 C C . LYS A 1 107 ? -23.773 -6.979 11.434 1.00 89.75 107 LYS A C 1
ATOM 897 O O . LYS A 1 107 ? -24.226 -7.361 10.362 1.00 89.75 107 LYS A O 1
ATOM 902 N N . GLY A 1 108 ? -23.196 -7.787 12.322 1.00 90.31 108 GLY A N 1
ATOM 903 C CA . GLY A 1 108 ? -23.019 -9.226 12.100 1.00 90.31 108 GLY A CA 1
ATOM 904 C C . GLY A 1 108 ? -21.899 -9.588 11.118 1.00 90.31 108 GLY A C 1
ATOM 905 O O . GLY A 1 108 ? -21.796 -10.748 10.734 1.00 90.31 108 GLY A O 1
ATOM 906 N N . CYS A 1 109 ? -21.072 -8.619 10.722 1.00 93.12 109 CYS A N 1
ATOM 907 C CA . CYS A 1 109 ? -19.899 -8.834 9.882 1.00 93.12 109 CYS A CA 1
ATOM 908 C C . CYS A 1 109 ? -18.699 -9.274 10.733 1.00 93.12 109 CYS A C 1
ATOM 910 O O . CYS A 1 109 ? -18.482 -8.753 11.828 1.00 93.12 109 CYS A O 1
ATOM 912 N N . ASN A 1 110 ? -17.876 -10.183 10.206 1.00 96.19 110 ASN A N 1
ATOM 913 C CA . ASN A 1 110 ? -16.613 -10.568 10.839 1.00 96.19 110 ASN A CA 1
ATOM 914 C C . ASN A 1 110 ? -15.517 -9.587 10.419 1.00 96.19 110 ASN A C 1
ATOM 916 O O . ASN A 1 110 ? -14.837 -9.790 9.411 1.00 96.19 110 ASN A O 1
ATOM 920 N N . LEU A 1 111 ? -15.392 -8.491 11.166 1.00 97.44 111 LEU A N 1
ATOM 921 C CA . LEU A 1 111 ? -14.491 -7.393 10.828 1.00 97.44 111 LEU A CA 1
ATOM 922 C C . LEU A 1 111 ? -13.164 -7.476 11.579 1.00 97.44 111 LEU A C 1
ATOM 924 O O . LEU A 1 111 ? -13.118 -7.723 12.784 1.00 97.44 111 LEU A O 1
ATOM 928 N N . TYR A 1 112 ? -12.081 -7.183 10.873 1.00 97.75 112 TYR A N 1
ATOM 929 C CA . TYR A 1 112 ? -10.737 -7.063 11.421 1.00 97.75 112 TYR A CA 1
ATOM 930 C C . TYR A 1 112 ? -10.146 -5.721 11.008 1.00 97.75 112 TYR A C 1
ATOM 932 O O . TYR A 1 112 ? -10.377 -5.257 9.893 1.00 97.75 112 TYR A O 1
ATOM 940 N N . ALA A 1 113 ? -9.366 -5.105 11.890 1.00 97.69 113 ALA A N 1
ATOM 941 C CA . ALA A 1 113 ? -8.753 -3.810 11.632 1.00 97.69 113 ALA A CA 1
ATOM 942 C C . ALA A 1 113 ? -7.236 -3.833 11.853 1.00 97.69 113 ALA A C 1
ATOM 944 O O . ALA A 1 113 ? -6.724 -4.512 12.748 1.00 97.69 113 ALA A O 1
ATOM 945 N N . GLY A 1 114 ? -6.524 -3.069 11.035 1.00 96.88 114 GLY A N 1
ATOM 946 C CA . GLY A 1 114 ? -5.106 -2.765 11.183 1.00 96.88 114 GLY A CA 1
ATOM 947 C C . GLY A 1 114 ? -4.919 -1.256 11.235 1.00 96.88 114 GLY A C 1
ATOM 948 O O . GLY A 1 114 ? -5.449 -0.550 10.380 1.00 96.88 114 GLY A O 1
ATOM 949 N N . LEU A 1 115 ? -4.199 -0.769 12.237 1.00 95.69 115 LEU A N 1
ATOM 950 C CA . LEU A 1 115 ? -3.895 0.642 12.426 1.00 95.69 115 LEU A CA 1
ATOM 951 C C . LEU A 1 115 ? -2.380 0.826 12.500 1.00 95.69 115 LEU A C 1
ATOM 953 O O . LEU A 1 115 ? -1.738 0.245 13.368 1.00 95.69 115 LEU A O 1
ATOM 957 N N . ASP A 1 116 ? -1.839 1.642 11.607 1.00 93.12 116 ASP A N 1
ATOM 958 C CA . ASP A 1 116 ? -0.455 2.107 11.637 1.00 93.12 116 ASP A CA 1
ATOM 959 C C . ASP A 1 116 ? -0.447 3.586 12.030 1.00 93.12 116 ASP A C 1
ATOM 961 O O . ASP A 1 116 ? -1.196 4.401 11.472 1.00 93.12 116 ASP A O 1
ATOM 965 N N . LEU A 1 117 ? 0.343 3.924 13.044 1.00 90.88 117 LEU A N 1
ATOM 966 C CA . LEU A 1 117 ? 0.362 5.246 13.643 1.00 90.88 117 LEU A CA 1
ATOM 967 C C . LEU A 1 117 ? 1.592 6.042 13.189 1.00 90.88 117 LEU A C 1
ATOM 969 O O . LEU A 1 117 ? 2.680 5.953 13.754 1.00 90.88 117 LEU A O 1
ATOM 973 N N . GLY A 1 118 ? 1.385 6.924 12.215 1.00 87.19 118 GLY A N 1
ATOM 974 C CA . GLY A 1 118 ? 2.298 8.015 11.865 1.00 87.19 118 GLY A CA 1
ATOM 975 C C . GLY A 1 118 ? 1.902 9.344 12.522 1.00 87.19 118 GLY A C 1
ATOM 976 O O . GLY A 1 118 ? 0.832 9.460 13.121 1.00 87.19 118 GLY A O 1
ATOM 977 N N . ARG A 1 119 ? 2.733 10.389 12.407 1.00 76.12 119 ARG A N 1
ATOM 978 C CA . ARG A 1 119 ? 2.358 11.736 12.888 1.00 76.12 119 ARG A CA 1
ATOM 979 C C . ARG A 1 119 ? 3.027 12.878 12.137 1.00 76.12 119 ARG A C 1
ATOM 981 O O . ARG A 1 119 ? 2.341 13.700 11.544 1.00 76.12 119 ARG A O 1
ATOM 988 N N . VAL A 1 120 ? 4.351 12.995 12.244 1.00 76.31 120 VAL A N 1
ATOM 989 C CA . VAL A 1 120 ? 5.082 14.189 11.771 1.00 76.31 120 VAL A CA 1
ATOM 990 C C . VAL A 1 120 ? 5.677 13.982 10.383 1.00 76.31 120 VAL A C 1
ATOM 992 O O . VAL A 1 120 ? 5.638 14.892 9.562 1.00 76.31 120 VAL A O 1
ATOM 995 N N . LYS A 1 121 ? 6.245 12.799 10.137 1.00 80.62 121 LYS A N 1
ATOM 996 C CA . LYS A 1 121 ? 6.870 12.439 8.857 1.00 80.62 121 LYS A CA 1
ATOM 997 C C . LYS A 1 121 ? 5.972 11.518 8.044 1.00 80.62 121 LYS A C 1
ATOM 999 O O . LYS A 1 121 ? 5.751 11.776 6.867 1.00 80.62 121 LYS A O 1
ATOM 1004 N N . ASP A 1 122 ? 5.419 10.515 8.715 1.00 85.50 122 ASP A N 1
ATOM 1005 C CA . ASP A 1 122 ? 4.559 9.506 8.109 1.00 85.50 122 ASP A CA 1
ATOM 1006 C C . ASP A 1 122 ? 3.093 9.745 8.472 1.00 85.50 122 ASP A C 1
ATOM 1008 O O . ASP A 1 122 ? 2.778 10.287 9.539 1.00 85.50 122 ASP A O 1
ATOM 1012 N N . TYR A 1 123 ? 2.198 9.342 7.574 1.00 92.25 123 TYR A N 1
ATOM 1013 C CA . TYR A 1 123 ? 0.754 9.387 7.785 1.00 92.25 123 TYR A CA 1
ATOM 1014 C C . TYR A 1 123 ? 0.326 8.275 8.751 1.00 92.25 123 TYR A C 1
ATOM 1016 O O . TYR A 1 123 ? 0.904 7.194 8.747 1.00 92.25 123 TYR A O 1
ATOM 1024 N N . SER A 1 124 ? -0.724 8.514 9.542 1.00 93.81 124 SER A N 1
ATOM 1025 C CA . SER A 1 124 ? -1.461 7.404 10.162 1.00 93.81 124 SER A CA 1
ATOM 1026 C C . SER A 1 124 ? -2.389 6.767 9.124 1.00 93.81 124 SER A C 1
ATOM 1028 O O . SER A 1 124 ? -2.976 7.479 8.300 1.00 93.81 124 SER A O 1
ATOM 1030 N N . ALA A 1 125 ? -2.569 5.449 9.182 1.00 96.38 125 ALA A N 1
ATOM 1031 C CA . ALA A 1 125 ? -3.442 4.710 8.277 1.00 96.38 125 ALA A CA 1
ATOM 1032 C C . ALA A 1 125 ? -4.245 3.629 9.013 1.00 96.38 125 ALA A C 1
ATOM 1034 O O . ALA A 1 125 ? -3.691 2.797 9.725 1.00 96.38 125 ALA A O 1
ATOM 1035 N N . LEU A 1 126 ? -5.561 3.621 8.803 1.00 97.38 126 LEU A N 1
ATOM 1036 C CA . LEU A 1 126 ? -6.476 2.580 9.264 1.00 97.38 126 LEU A CA 1
ATOM 1037 C C . LEU A 1 126 ? -6.982 1.778 8.066 1.00 97.38 126 LEU A C 1
ATOM 1039 O O . LEU A 1 126 ? -7.465 2.351 7.087 1.00 97.38 126 LEU A O 1
ATOM 1043 N N . VAL A 1 127 ? -6.945 0.457 8.185 1.00 98.00 127 VAL A N 1
ATOM 1044 C CA . VAL A 1 127 ? -7.528 -0.487 7.232 1.00 98.00 127 VAL A CA 1
ATOM 1045 C C . VAL A 1 127 ? -8.523 -1.383 7.959 1.00 98.00 127 VAL A C 1
ATOM 1047 O O . VAL A 1 127 ? -8.215 -1.906 9.028 1.00 98.00 127 VAL A O 1
ATOM 1050 N N . VAL A 1 128 ? -9.701 -1.591 7.368 1.00 97.75 128 VAL A N 1
ATOM 1051 C CA . VAL A 1 128 ? -10.694 -2.567 7.843 1.00 97.75 128 VAL A CA 1
ATOM 1052 C C . VAL A 1 128 ? -10.964 -3.584 6.746 1.00 97.75 128 VAL A C 1
ATOM 1054 O O . VAL A 1 128 ? -11.235 -3.217 5.598 1.00 97.75 128 VAL A O 1
ATOM 1057 N N . ILE A 1 129 ? -10.912 -4.859 7.118 1.00 96.94 129 ILE A N 1
ATOM 1058 C CA . ILE A 1 129 ? -11.230 -5.994 6.257 1.00 96.94 129 ILE A CA 1
ATOM 1059 C C . ILE A 1 129 ? -12.380 -6.811 6.845 1.00 96.94 129 ILE A C 1
ATOM 1061 O O . ILE A 1 129 ? -12.535 -6.900 8.062 1.00 96.94 129 ILE A O 1
ATOM 1065 N N . GLU A 1 130 ? -13.164 -7.434 5.977 1.00 96.31 130 GLU A N 1
ATOM 1066 C CA . GLU A 1 130 ? -14.223 -8.373 6.341 1.00 96.31 130 GLU A CA 1
ATOM 1067 C C . GLU A 1 130 ? -13.841 -9.788 5.907 1.00 96.31 130 GLU A C 1
ATOM 1069 O O . GLU A 1 130 ? -13.428 -9.992 4.763 1.00 96.31 130 GLU A O 1
ATOM 1074 N N . GLU A 1 131 ? -14.003 -10.771 6.794 1.00 95.44 131 GLU A N 1
ATOM 1075 C CA . GLU A 1 131 ? -13.922 -12.182 6.416 1.00 95.44 131 GLU A CA 1
ATOM 1076 C C . GLU A 1 131 ? -15.279 -12.688 5.911 1.00 95.44 131 GLU A C 1
ATOM 1078 O O . GLU A 1 131 ? -16.246 -12.794 6.669 1.00 95.44 131 GLU A O 1
ATOM 1083 N N . VAL A 1 132 ? -15.326 -13.088 4.640 1.00 92.31 132 VAL A N 1
ATOM 1084 C CA . VAL A 1 132 ? -16.480 -13.746 4.017 1.00 92.31 132 VAL A CA 1
ATOM 1085 C C . VAL A 1 132 ? -16.014 -15.055 3.390 1.00 92.31 132 VAL A C 1
ATOM 1087 O O . VAL A 1 132 ? -15.210 -15.057 2.458 1.00 92.31 132 VAL A O 1
ATOM 1090 N N . LYS A 1 133 ? -16.521 -16.190 3.892 1.00 90.50 133 LYS A N 1
ATOM 1091 C CA . LYS A 1 133 ? -16.200 -17.541 3.380 1.00 90.50 133 LYS A CA 1
ATOM 1092 C C . LYS A 1 133 ? -14.678 -17.779 3.264 1.00 90.50 133 LYS A C 1
ATOM 1094 O O . LYS A 1 133 ? -14.203 -18.249 2.231 1.00 90.50 133 LYS A O 1
ATOM 1099 N N . HIS A 1 134 ? -13.924 -17.418 4.308 1.00 89.38 134 HIS A N 1
ATOM 1100 C CA . HIS A 1 134 ? -12.454 -17.516 4.381 1.00 89.38 134 HIS A CA 1
ATOM 1101 C C . HIS A 1 134 ? -11.672 -16.667 3.368 1.00 89.38 134 HIS A C 1
ATOM 1103 O O . HIS A 1 134 ? -10.484 -16.898 3.137 1.00 89.38 134 HIS A O 1
ATOM 1109 N N . LYS A 1 135 ? -12.320 -15.671 2.761 1.00 89.69 135 LYS A N 1
ATOM 1110 C CA . LYS A 1 135 ? -11.666 -14.624 1.975 1.00 89.69 135 LYS A CA 1
ATOM 1111 C C . LYS A 1 135 ? -11.763 -13.306 2.724 1.00 89.69 135 LYS A C 1
ATOM 1113 O O . LYS A 1 135 ? -12.768 -13.042 3.377 1.00 89.69 135 LYS A O 1
ATOM 1118 N N . PHE A 1 136 ? -10.733 -12.481 2.593 1.00 92.81 136 PHE A N 1
ATOM 1119 C CA . PHE A 1 136 ? -10.669 -11.177 3.239 1.00 92.81 136 PHE A CA 1
ATOM 1120 C C . PHE A 1 136 ? -10.899 -10.073 2.214 1.00 92.81 136 PHE A C 1
ATOM 1122 O O . PHE A 1 136 ? -10.173 -9.973 1.226 1.00 92.81 136 PHE A O 1
ATOM 1129 N N . PHE A 1 137 ? -11.913 -9.252 2.461 1.00 93.25 137 PHE A N 1
ATOM 1130 C CA . PHE A 1 137 ? -12.321 -8.157 1.591 1.00 93.25 137 PHE A CA 1
ATOM 1131 C C . PHE A 1 137 ? -11.960 -6.828 2.224 1.00 93.25 137 PHE A C 1
ATOM 1133 O O . PHE A 1 137 ? -12.296 -6.583 3.379 1.00 93.25 137 PHE A O 1
ATOM 1140 N N . LEU A 1 138 ? -11.308 -5.953 1.464 1.00 94.75 138 LEU A N 1
ATOM 1141 C CA . LEU A 1 138 ? -11.034 -4.594 1.905 1.00 94.75 138 LEU A CA 1
ATOM 1142 C C . LEU A 1 138 ? -12.342 -3.797 1.964 1.00 94.75 138 LEU A C 1
ATOM 1144 O O . LEU A 1 138 ? -12.982 -3.590 0.937 1.00 94.75 138 LEU A O 1
ATOM 1148 N N . ARG A 1 139 ? -12.732 -3.352 3.161 1.00 95.56 139 ARG A N 1
ATOM 1149 C CA . ARG A 1 139 ? -13.966 -2.582 3.383 1.00 95.56 139 ARG A CA 1
ATOM 1150 C C . ARG A 1 139 ? -13.713 -1.120 3.675 1.00 95.56 139 ARG A C 1
ATOM 1152 O O . ARG A 1 139 ? -14.554 -0.291 3.360 1.00 95.56 139 ARG A O 1
ATOM 1159 N N . HIS A 1 140 ? -12.569 -0.777 4.251 1.00 97.19 140 HIS A N 1
ATOM 1160 C CA . HIS A 1 140 ? -12.275 0.610 4.581 1.00 97.19 140 HIS A CA 1
ATOM 1161 C C . HIS A 1 140 ? -10.787 0.892 4.529 1.00 97.19 140 HIS A C 1
ATOM 1163 O O . HIS A 1 140 ? -9.989 0.091 5.015 1.00 97.19 140 HIS A O 1
ATOM 1169 N N . VAL A 1 141 ? -10.439 2.064 4.008 1.00 97.50 141 VAL A N 1
ATOM 1170 C CA . VAL A 1 141 ? -9.102 2.638 4.121 1.00 97.50 141 VAL A CA 1
ATOM 1171 C C . VAL A 1 141 ? -9.260 4.096 4.509 1.00 97.50 141 VAL A C 1
ATOM 1173 O O . VAL A 1 141 ? -9.912 4.862 3.798 1.00 97.50 141 VAL A O 1
ATOM 1176 N N . LYS A 1 142 ? -8.633 4.489 5.615 1.00 97.38 142 LYS A N 1
ATOM 1177 C CA . LYS A 1 142 ? -8.529 5.882 6.032 1.00 97.38 142 LYS A CA 1
ATOM 1178 C C . LYS A 1 142 ? -7.067 6.248 6.222 1.00 97.38 142 LYS A C 1
ATOM 1180 O O . LYS A 1 142 ? -6.419 5.762 7.140 1.00 97.38 142 LYS A O 1
ATOM 1185 N N . ILE A 1 143 ? -6.584 7.153 5.377 1.00 96.88 143 ILE A N 1
ATOM 1186 C CA . ILE A 1 143 ? -5.302 7.839 5.559 1.00 96.88 143 ILE A CA 1
ATOM 1187 C C . ILE A 1 143 ? -5.599 9.175 6.254 1.00 96.88 143 ILE A C 1
ATOM 1189 O O . ILE A 1 143 ? -6.505 9.916 5.845 1.00 96.88 143 ILE A O 1
ATOM 1193 N N . PHE A 1 144 ? -4.907 9.443 7.358 1.00 95.50 144 PHE A N 1
ATOM 1194 C CA . PHE A 1 144 ? -5.072 10.652 8.167 1.00 95.50 144 PHE A CA 1
ATOM 1195 C C . PHE A 1 144 ? -3.984 11.657 7.828 1.00 95.50 144 PHE A C 1
ATOM 1197 O O . PHE A 1 144 ? -2.817 11.283 7.838 1.00 95.50 144 PHE A O 1
ATOM 1204 N N . ASP A 1 145 ? -4.357 12.916 7.601 1.00 95.38 145 ASP A N 1
ATOM 1205 C CA . ASP A 1 145 ? -3.421 13.989 7.262 1.00 95.38 145 ASP A CA 1
ATOM 1206 C C . ASP A 1 145 ? -2.271 14.101 8.275 1.00 95.38 145 ASP A C 1
ATOM 1208 O O . ASP A 1 145 ? -2.443 13.847 9.476 1.00 95.38 145 ASP A O 1
ATOM 1212 N N . LEU A 1 146 ? -1.098 14.527 7.799 1.00 92.62 146 LEU A N 1
ATOM 1213 C CA . LEU A 1 146 ? 0.056 14.773 8.663 1.00 92.62 146 LEU A CA 1
ATOM 1214 C C . LEU A 1 146 ? -0.297 15.762 9.778 1.00 92.62 146 LEU A C 1
ATOM 1216 O O . LEU A 1 146 ? -0.991 16.757 9.573 1.00 92.62 146 LEU A O 1
ATOM 1220 N N . GLY A 1 147 ? 0.199 15.481 10.979 1.00 88.56 147 GLY A N 1
ATOM 1221 C CA . GLY A 1 147 ? -0.088 16.271 12.171 1.00 88.56 147 GLY A CA 1
ATOM 1222 C C . GLY A 1 147 ? -1.431 15.964 12.841 1.00 88.56 147 GLY A C 1
ATOM 1223 O O . GLY A 1 147 ? -1.682 16.518 13.914 1.00 88.56 147 GLY A O 1
ATOM 1224 N N . THR A 1 148 ? -2.263 15.067 12.289 1.00 93.12 148 THR A N 1
ATOM 1225 C CA . THR A 1 148 ? -3.466 14.579 12.986 1.00 93.12 148 THR A CA 1
ATOM 1226 C C . THR A 1 148 ? -3.078 14.010 14.352 1.00 93.12 148 THR A C 1
ATOM 1228 O O . THR A 1 148 ? -2.120 13.246 14.482 1.00 93.12 148 THR A O 1
ATOM 1231 N N . SER A 1 149 ? -3.798 14.410 15.402 1.00 91.62 149 SER A N 1
ATOM 1232 C CA . SER A 1 149 ? -3.522 13.927 16.755 1.00 91.62 149 SER A CA 1
ATOM 1233 C C . SER A 1 149 ? -3.943 12.462 16.903 1.00 91.62 149 SER A C 1
ATOM 1235 O O . SER A 1 149 ? -4.954 12.040 16.340 1.00 91.62 149 SER A O 1
ATOM 1237 N N . TYR A 1 150 ? -3.222 11.692 17.722 1.00 90.62 150 TYR A N 1
ATOM 1238 C CA . TYR A 1 150 ? -3.623 10.310 18.003 1.00 90.62 150 TYR A CA 1
ATOM 1239 C C . TYR A 1 150 ? -4.998 10.229 18.665 1.00 90.62 150 TYR A C 1
ATOM 1241 O O . TYR A 1 150 ? -5.754 9.319 18.357 1.00 90.62 150 TYR A O 1
ATOM 1249 N N . ALA A 1 151 ? -5.379 11.217 19.481 1.00 91.00 151 ALA A N 1
ATOM 1250 C CA . ALA A 1 151 ? -6.728 11.295 20.039 1.00 91.00 151 ALA A CA 1
ATOM 1251 C C . ALA A 1 151 ? -7.805 11.341 18.938 1.00 91.00 151 ALA A C 1
ATOM 1253 O O . ALA A 1 151 ? -8.809 10.637 19.031 1.00 91.00 151 ALA A O 1
ATOM 1254 N N . SER A 1 152 ? -7.580 12.108 17.865 1.00 94.06 152 SER A N 1
ATOM 1255 C CA . SER A 1 152 ? -8.491 12.144 16.715 1.00 94.06 152 SER A CA 1
ATOM 1256 C C . SER A 1 152 ? -8.506 10.821 15.942 1.00 94.06 152 SER A C 1
ATOM 1258 O O . SER A 1 152 ? -9.574 10.381 15.520 1.00 94.06 152 SER A O 1
ATOM 1260 N N . VAL A 1 153 ? -7.351 10.162 15.783 1.00 94.69 153 VAL A N 1
ATOM 1261 C CA . VAL A 1 153 ? -7.253 8.835 15.144 1.00 94.69 153 VAL A CA 1
ATOM 1262 C C . VAL A 1 153 ? -8.027 7.786 15.949 1.00 94.69 153 VAL A C 1
ATOM 1264 O O . VAL A 1 153 ? -8.875 7.087 15.399 1.00 94.69 153 VAL A O 1
ATOM 1267 N N . ILE A 1 154 ? -7.805 7.719 17.263 1.00 93.50 154 ILE A N 1
ATOM 1268 C CA . ILE A 1 154 ? -8.507 6.805 18.175 1.00 93.50 154 ILE A CA 1
ATOM 1269 C C . ILE A 1 154 ? -10.013 7.099 18.165 1.00 93.50 154 ILE A C 1
ATOM 1271 O O . ILE A 1 154 ? -10.818 6.176 18.062 1.00 93.50 154 ILE A O 1
ATOM 1275 N N . GLY A 1 155 ? -10.410 8.375 18.215 1.00 95.62 155 GLY A N 1
ATOM 1276 C CA . GLY A 1 155 ? -11.816 8.784 18.152 1.00 95.62 155 GLY A CA 1
ATOM 1277 C C . GLY A 1 155 ? -12.510 8.334 16.863 1.00 95.62 155 GLY A C 1
ATOM 1278 O O . GLY A 1 155 ? -13.648 7.860 16.905 1.00 95.62 155 GLY A O 1
ATOM 1279 N N . TYR A 1 156 ? -11.807 8.403 15.730 1.00 97.06 156 TYR A N 1
ATOM 1280 C CA . TYR A 1 156 ? -12.289 7.877 14.453 1.00 97.06 156 TYR A CA 1
ATOM 1281 C C . TYR A 1 156 ? -12.521 6.363 14.514 1.00 97.06 156 TYR A C 1
ATOM 1283 O O . TYR A 1 156 ? -13.589 5.888 14.133 1.00 97.06 156 TYR A O 1
ATOM 1291 N N . VAL A 1 157 ? -11.548 5.612 15.042 1.00 96.50 157 VAL A N 1
ATOM 1292 C CA . VAL A 1 157 ? -11.625 4.147 15.174 1.00 96.50 157 VAL A CA 1
ATOM 1293 C C . VAL A 1 157 ? -12.797 3.740 16.071 1.00 96.50 157 VAL A C 1
ATOM 1295 O O . VAL A 1 157 ? -13.564 2.859 15.691 1.00 96.50 157 VAL A O 1
ATOM 1298 N N . LYS A 1 158 ? -12.979 4.408 17.219 1.00 95.06 158 LYS A N 1
ATOM 1299 C CA . LYS A 1 158 ? -14.093 4.144 18.149 1.00 95.06 158 LYS A CA 1
ATOM 1300 C C . LYS A 1 158 ? -15.449 4.414 17.496 1.00 95.06 158 LYS A C 1
ATOM 1302 O O . LYS A 1 158 ? -16.328 3.561 17.530 1.00 95.06 158 LYS A O 1
ATOM 1307 N N . THR A 1 159 ? -15.576 5.545 16.802 1.00 96.50 159 THR A N 1
ATOM 1308 C CA . THR A 1 159 ? -16.808 5.887 16.071 1.00 96.50 159 THR A CA 1
ATOM 1309 C C . THR A 1 159 ? -17.127 4.847 14.995 1.00 96.50 159 THR A C 1
ATOM 1311 O O . THR A 1 159 ? -18.282 4.458 14.824 1.00 96.50 159 THR A O 1
ATOM 1314 N N . LEU A 1 160 ? -16.106 4.366 14.279 1.00 96.25 160 LEU A N 1
ATOM 1315 C CA . LEU A 1 160 ? -16.275 3.331 13.263 1.00 96.25 160 LEU A CA 1
ATOM 1316 C C . LEU A 1 160 ? -16.713 2.000 13.885 1.00 96.25 160 LEU A C 1
ATOM 1318 O O . LEU A 1 160 ? -17.641 1.362 13.393 1.00 96.25 160 LEU A O 1
ATOM 1322 N N . GLN A 1 161 ? -16.081 1.614 14.994 1.00 94.62 161 GLN A N 1
ATOM 1323 C CA . GLN A 1 161 ? -16.411 0.406 15.741 1.00 94.62 161 GLN A CA 1
ATOM 1324 C C . GLN A 1 161 ? -17.875 0.410 16.208 1.00 94.62 161 GLN A C 1
ATOM 1326 O O . GLN A 1 161 ? -18.571 -0.591 16.027 1.00 94.62 161 GLN A O 1
ATOM 1331 N N . ASP A 1 162 ? -18.357 1.537 16.739 1.00 93.69 162 ASP A N 1
ATOM 1332 C CA . ASP A 1 162 ? -19.741 1.696 17.200 1.00 93.69 162 ASP A CA 1
ATOM 1333 C C . ASP A 1 162 ? -20.750 1.542 16.055 1.00 93.69 162 ASP A C 1
ATOM 1335 O O . ASP A 1 162 ? -21.781 0.878 16.195 1.00 93.69 162 ASP A O 1
ATOM 1339 N N . ARG A 1 163 ? -20.447 2.123 14.889 1.00 94.88 163 ARG A N 1
ATOM 1340 C CA . ARG A 1 163 ? -21.315 2.052 13.704 1.00 94.88 163 ARG A CA 1
ATOM 1341 C C . ARG A 1 163 ? -21.338 0.664 13.076 1.00 94.88 163 ARG A C 1
ATOM 1343 O O . ARG A 1 163 ? -22.366 0.262 12.531 1.00 94.88 163 ARG A O 1
ATOM 1350 N N . TRP A 1 164 ? -20.213 -0.046 13.102 1.00 96.56 164 TRP A N 1
ATOM 1351 C CA . TRP A 1 164 ? -20.024 -1.298 12.359 1.00 96.56 164 TRP A CA 1
ATOM 1352 C C . TRP A 1 164 ? -20.168 -2.553 13.224 1.00 96.56 164 TRP A C 1
ATOM 1354 O O . TRP A 1 164 ? -19.903 -3.666 12.770 1.00 96.56 164 TRP A O 1
ATOM 1364 N N . GLY A 1 165 ? -20.643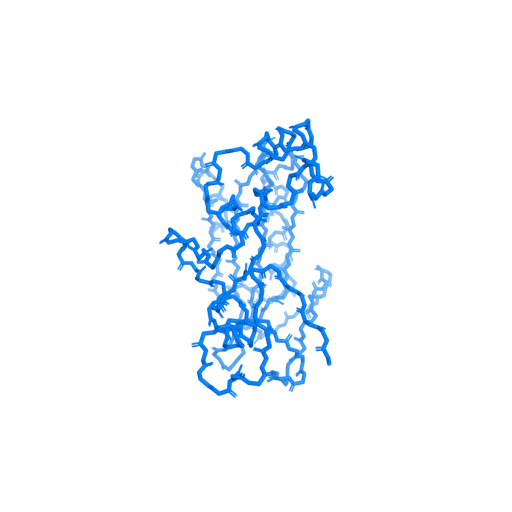 -2.384 14.460 1.00 91.44 165 GLY A N 1
ATOM 1365 C CA . GLY A 1 165 ? -20.977 -3.494 15.347 1.00 91.44 165 GLY A CA 1
ATOM 1366 C C . GLY A 1 165 ? -19.762 -4.187 15.961 1.00 91.44 165 GLY A C 1
ATOM 1367 O O . GLY A 1 165 ? -19.896 -5.314 16.434 1.00 91.44 165 GLY A O 1
ATOM 1368 N N . GLY A 1 166 ? -18.606 -3.521 15.987 1.00 93.19 166 GLY A N 1
ATOM 1369 C CA . GLY A 1 166 ? -17.376 -4.049 16.568 1.00 93.19 166 GLY A CA 1
ATOM 1370 C C . GLY A 1 166 ? -16.378 -4.616 15.557 1.00 93.19 166 GLY A C 1
ATOM 1371 O O . GLY A 1 166 ? -16.697 -4.894 14.404 1.00 93.19 166 GLY A O 1
ATOM 1372 N N . PHE A 1 167 ? -15.150 -4.830 16.030 1.00 95.38 167 PHE A N 1
ATOM 1373 C CA . PHE A 1 167 ? -14.139 -5.621 15.331 1.00 95.38 167 PHE A CA 1
ATOM 1374 C C . PHE A 1 167 ? -13.896 -6.915 16.106 1.00 95.38 167 PHE A C 1
ATOM 1376 O O . PHE A 1 167 ? -13.726 -6.887 17.324 1.00 95.38 167 PHE A O 1
ATOM 1383 N N . CYS A 1 168 ? -13.800 -8.047 15.409 1.00 95.50 168 CYS A N 1
ATOM 1384 C CA . CYS A 1 168 ? -13.321 -9.304 15.979 1.00 95.50 168 CYS A CA 1
ATOM 1385 C C . CYS A 1 168 ? -11.899 -9.143 16.529 1.00 95.50 168 CYS A C 1
ATOM 1387 O O . CYS A 1 168 ? -11.542 -9.728 17.552 1.00 95.50 168 CYS A O 1
ATOM 1389 N N . LYS A 1 169 ? -11.071 -8.352 15.835 1.00 95.00 169 LYS A N 1
ATOM 1390 C CA . LYS A 1 169 ? -9.732 -7.980 16.290 1.00 95.00 169 LYS A CA 1
ATOM 1391 C C . LYS A 1 169 ? -9.254 -6.696 15.631 1.00 95.00 169 LYS A C 1
ATOM 1393 O O . LYS A 1 169 ? -9.431 -6.519 14.429 1.00 95.00 169 LYS A O 1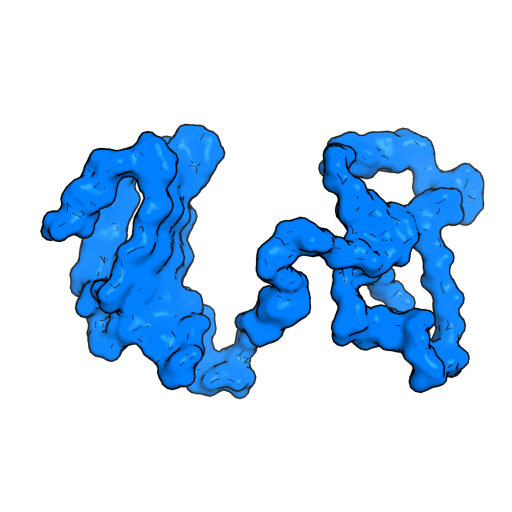
ATOM 1398 N N . ILE A 1 170 ? -8.538 -5.879 16.396 1.00 94.44 170 ILE A N 1
ATOM 1399 C CA . ILE A 1 170 ? -7.712 -4.794 15.872 1.00 94.44 170 ILE A CA 1
ATOM 1400 C C . ILE A 1 170 ? -6.238 -5.047 16.208 1.00 94.44 170 ILE A C 1
ATOM 1402 O O . ILE A 1 170 ? -5.905 -5.537 17.292 1.00 94.44 170 ILE A O 1
ATOM 1406 N N . ARG A 1 171 ? -5.346 -4.775 15.256 1.00 93.94 171 ARG A N 1
ATOM 1407 C CA . ARG A 1 171 ? -3.893 -4.737 15.450 1.00 93.94 171 ARG A CA 1
ATOM 1408 C C . ARG A 1 171 ? -3.423 -3.307 15.258 1.00 93.94 171 ARG A C 1
ATOM 1410 O O . ARG A 1 171 ? -3.823 -2.670 14.293 1.00 93.94 171 ARG A O 1
ATOM 1417 N N . VAL A 1 172 ? -2.594 -2.833 16.174 1.00 91.75 172 VAL A N 1
ATOM 1418 C CA . VAL A 1 172 ? -2.060 -1.474 16.147 1.00 91.75 172 VAL A CA 1
ATOM 1419 C C . VAL A 1 172 ? -0.544 -1.585 16.134 1.00 91.75 172 VAL A C 1
ATOM 1421 O O . VAL A 1 172 ? 0.009 -2.236 17.022 1.00 91.75 172 VAL A O 1
ATOM 1424 N N . ASP A 1 173 ? 0.104 -1.004 15.128 1.00 86.56 173 ASP A N 1
ATOM 1425 C CA . ASP A 1 173 ? 1.540 -0.756 15.173 1.00 86.56 173 ASP A CA 1
ATOM 1426 C C . ASP A 1 173 ? 1.774 0.535 15.955 1.00 86.56 173 ASP A C 1
ATOM 1428 O O . ASP A 1 173 ? 1.394 1.629 15.540 1.00 86.56 173 ASP A O 1
ATOM 1432 N N . SER A 1 174 ? 2.345 0.372 17.143 1.00 75.50 174 SER A N 1
ATOM 1433 C CA . SER A 1 174 ? 2.681 1.457 18.054 1.00 75.50 174 SER A CA 1
ATOM 1434 C C . SER A 1 174 ? 4.181 1.531 18.287 1.00 75.50 174 SER A C 1
ATOM 1436 O O . SER A 1 174 ? 4.602 1.908 19.379 1.00 75.50 174 SER A O 1
ATOM 1438 N N . THR A 1 175 ? 5.006 1.124 17.323 1.00 76.06 175 THR A N 1
ATOM 1439 C CA . THR A 1 175 ? 6.461 1.160 17.484 1.00 76.06 175 THR A CA 1
ATOM 1440 C C . THR A 1 175 ? 6.903 2.583 17.875 1.00 76.06 175 THR A C 1
ATOM 1442 O O . THR A 1 175 ? 6.809 3.523 17.086 1.00 76.06 175 THR A O 1
ATOM 1445 N N . ASN A 1 176 ? 7.372 2.744 19.123 1.00 68.81 176 ASN A N 1
ATOM 1446 C CA . ASN A 1 176 ? 7.695 4.013 19.809 1.00 68.81 176 ASN A CA 1
ATOM 1447 C C . ASN A 1 176 ? 6.502 4.884 20.285 1.00 68.81 176 ASN A C 1
ATOM 1449 O O . ASN A 1 176 ? 6.659 6.095 20.459 1.00 68.81 176 ASN A O 1
ATOM 1453 N N . GLN A 1 177 ? 5.309 4.313 20.480 1.00 72.50 177 GLN A N 1
ATOM 1454 C CA . GLN A 1 177 ? 4.051 5.037 20.749 1.00 72.50 177 GLN A CA 1
ATOM 1455 C C . GLN A 1 177 ? 3.134 4.301 21.751 1.00 72.50 177 GLN A C 1
ATOM 1457 O O . GLN A 1 177 ? 1.911 4.279 21.608 1.00 72.50 177 GLN A O 1
ATOM 1462 N N . ASP A 1 178 ? 3.727 3.701 22.785 1.00 62.53 178 ASP A N 1
ATOM 1463 C CA . ASP A 1 178 ? 3.068 2.727 23.674 1.00 62.53 178 ASP A CA 1
ATOM 1464 C C . ASP A 1 178 ? 1.816 3.246 24.409 1.00 62.53 178 ASP A C 1
ATOM 1466 O O . ASP A 1 178 ? 0.886 2.478 24.656 1.00 62.53 178 ASP A O 1
ATOM 1470 N N . TYR A 1 179 ? 1.736 4.551 24.698 1.00 67.38 179 TYR A N 1
ATOM 1471 C CA . TYR A 1 179 ? 0.587 5.148 25.398 1.00 67.38 179 TYR A CA 1
ATOM 1472 C C . TYR A 1 179 ? -0.728 5.058 24.606 1.00 67.38 179 TYR A C 1
ATOM 1474 O O . TYR A 1 179 ? -1.804 5.048 25.195 1.00 67.38 179 TYR A O 1
ATOM 1482 N N . VAL A 1 180 ? -0.662 4.954 23.273 1.00 66.81 180 VAL A N 1
ATOM 1483 C CA . VAL A 1 180 ? -1.858 4.858 22.419 1.00 66.81 180 VAL A CA 1
ATOM 1484 C C . VAL A 1 180 ? -2.557 3.506 22.586 1.00 66.81 180 VAL A C 1
ATOM 1486 O O . VAL A 1 180 ? -3.783 3.420 22.534 1.00 66.81 180 VAL A O 1
ATOM 1489 N N . VAL A 1 181 ? -1.792 2.439 22.829 1.00 65.31 181 VAL A N 1
ATOM 1490 C CA . VAL A 1 181 ? -2.340 1.082 22.968 1.00 65.31 181 VAL A CA 1
ATOM 1491 C C . VAL A 1 181 ? -3.136 0.931 24.263 1.00 65.31 181 VAL A C 1
ATOM 1493 O O . VAL A 1 181 ? -4.105 0.173 24.295 1.00 65.31 181 VAL A O 1
ATOM 1496 N N . GLU A 1 182 ? -2.760 1.642 25.327 1.00 64.25 182 GLU A N 1
ATOM 1497 C CA . GLU A 1 182 ? -3.510 1.636 26.587 1.00 64.25 182 GLU A CA 1
ATOM 1498 C C . GLU A 1 182 ? -4.883 2.303 26.437 1.00 64.25 182 GLU A C 1
ATOM 1500 O O . GLU A 1 182 ? -5.884 1.724 26.858 1.00 64.25 182 GLU A O 1
ATOM 1505 N N . ASP A 1 183 ? -4.961 3.436 25.735 1.00 70.50 183 ASP A N 1
ATOM 1506 C CA . ASP A 1 183 ? -6.223 4.145 25.472 1.00 70.50 183 ASP A CA 1
ATOM 1507 C C . ASP A 1 183 ? -7.190 3.366 24.563 1.00 70.50 183 ASP A C 1
ATOM 1509 O O . ASP A 1 183 ? -8.406 3.579 24.610 1.00 70.50 183 ASP A O 1
ATOM 1513 N N . MET A 1 184 ? -6.671 2.452 23.736 1.00 70.31 184 MET A N 1
ATOM 1514 C CA . MET A 1 184 ? -7.472 1.604 22.845 1.00 70.31 184 MET A CA 1
ATOM 1515 C C . MET A 1 184 ? -7.982 0.310 23.497 1.00 70.31 184 MET A C 1
ATOM 1517 O O . MET A 1 184 ? -8.779 -0.398 22.883 1.00 70.31 184 MET A O 1
ATOM 1521 N N . LYS A 1 185 ? -7.544 -0.021 24.719 1.00 64.94 185 LYS A N 1
ATOM 1522 C CA . LYS A 1 185 ? -8.067 -1.172 25.485 1.00 64.94 185 LYS A CA 1
ATOM 1523 C C . LYS A 1 185 ? -9.368 -0.859 26.233 1.00 64.94 185 LYS A C 1
ATOM 1525 O O . LYS A 1 185 ? -10.044 -1.799 26.647 1.00 64.94 185 LYS A O 1
ATOM 1530 N N . ASN A 1 186 ? -9.684 0.427 26.400 1.00 45.38 186 ASN A N 1
ATOM 1531 C CA . ASN A 1 186 ? -10.871 0.951 27.084 1.00 45.38 186 ASN A CA 1
ATOM 1532 C C . ASN A 1 186 ? -11.911 1.458 26.085 1.00 45.38 186 ASN A C 1
ATOM 1534 O O . ASN A 1 186 ? -13.112 1.269 26.356 1.00 45.38 186 ASN A O 1
#

Sequence (186 aa):
MLISSTPWNTDSVFYKIFHSEEFTDFARSHVTWRESMEPNGPLDKGTLEKIRKQFGEDPWRWKREMEAEWAEDETAWLSQSLITKCIATEKTLGEELQLWNFESIHKGCNLYAGLDLGRVKDYSALVVIEEVKHKFFLRHVKIFDLGTSYASVIGYVKTLQDRWGGFCKIRVDSTNQDYVVEDMKN

Nearest PDB structures (foldseek):
  4bij-assembly1_A  TM=4.537E-01  e=7.581E-02  Escherichia phage T7
  3fe1-assembly2_B  TM=3.966E-01  e=1.840E-01  Homo sapiens
  6b1n-assembly2_B  TM=5.010E-01  e=6.129E-01  Homo sapiens
  2v7z-assembly2_B  TM=3.318E-01  e=1.428E-01  Rattus norvegicus
  1ats-assembly1_A  TM=3.218E-01  e=2.525E-01  Bos taurus

Solvent-accessible surface area (backbone atoms only — not comparable to full-atom values): 11278 Å² total; per-residue (Å²): 140,88,85,88,78,73,46,64,56,82,87,38,69,68,42,41,49,73,73,40,79,92,33,68,89,54,89,80,84,90,74,32,54,76,66,29,26,61,94,79,28,91,42,47,72,69,59,51,53,50,51,51,65,72,52,57,88,46,63,51,59,44,36,15,73,38,58,49,32,80,44,72,64,90,81,52,91,69,50,68,71,61,57,54,69,68,65,78,49,44,86,80,68,77,46,86,73,67,64,58,59,86,84,51,75,44,70,93,60,52,25,36,36,43,35,43,73,36,34,86,89,44,56,23,37,40,39,34,31,33,57,56,96,93,39,77,41,66,32,37,80,46,77,42,64,70,65,53,50,67,68,58,54,52,51,49,52,52,54,43,31,68,40,33,65,43,58,82,42,75,47,71,51,44,91,95,41,67,73,59,60,60,67,71,74,110

Foldseek 3Di:
DDDDDFQDACPDPVVCCAPPPVNPVDDDDFAALVCQEPPNHDDYPVNVVVVCVVCDPPVQCCCRVGVSDNRFPPPDPQTPVNVVVPDDDCVRVVDDQDADDLPAAAAPWAKEKEWEDDAAPDWTKIWMWTDDPNDTHTHDIDTHDHHDDLVVVLVSVVSSQVRHVHYPYYHYDCPVNVVSVVVNVD